Protein AF-A0A3B9KQ28-F1 (afdb_monomer)

Radius of gyration: 31.83 Å; Cα contacts (8 Å, |Δi|>4): 128; chains: 1; bounding box: 102×54×68 Å

Foldseek 3Di:
DLVVVCVVVVQPLVSLCVQLVVCLVVVNLVSNVVSLVSNCVNDPQLQSVLVSLQSQLVSCVVVVVLVSSLVSLVSSCVSPVPPLSSVLSNVVSVVVVVVVVVVVVVVVVVVVVVVVVVVVVVVVVVVVVVVVVVCVVDDDDDDDDDDDDDDDDDDDDDDDDPPVVVVVVVVVVVVVVVVVVSVVVSVVVVVVVVVVVVVVVVVVVVVVVVVVVVPD

Mean predicted aligned error: 17.3 Å

Solvent-accessible surface area (backbone atoms only — not comparable to full-atom values): 12102 Å² total; per-residue (Å²): 114,56,67,68,49,38,71,80,44,76,67,46,29,69,54,25,40,52,46,10,54,52,25,44,77,67,70,38,48,72,60,13,52,56,21,38,52,48,18,54,73,55,46,86,51,48,67,62,43,16,57,44,26,35,52,48,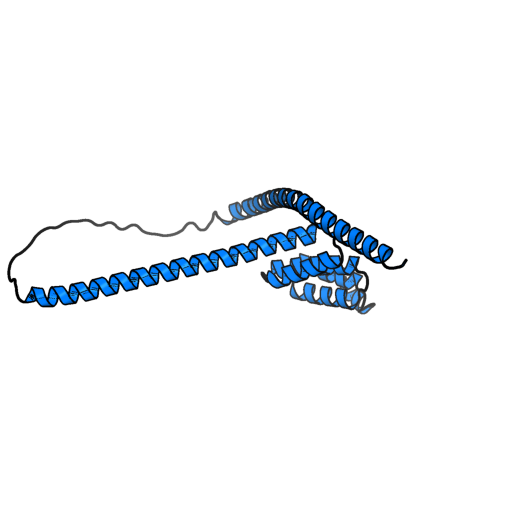13,54,47,27,45,74,72,68,38,48,69,61,11,37,54,24,13,49,53,12,30,73,53,31,76,82,44,61,67,32,50,51,52,31,51,53,47,53,51,51,54,53,48,54,52,50,53,53,50,51,53,52,52,53,52,55,50,53,54,50,54,52,50,53,50,53,51,52,52,53,52,51,56,56,50,51,64,64,45,71,81,70,78,91,85,82,91,81,87,82,88,80,88,83,90,88,86,86,88,87,87,86,86,90,81,68,63,76,72,52,50,65,58,46,53,56,50,48,55,54,52,50,50,54,52,48,50,54,51,50,54,56,44,52,55,53,49,53,52,52,52,52,50,53,50,50,52,54,49,55,51,56,51,56,60,64,69,69,77,117

Secondary structure (DSSP, 8-state):
-HHHHHHH-TT-HHHHHHHHHHHHHTT-HHHHHHHHHHHHHH---HHHHHHHHHHHHHHHHHTT-HHHHHHHHHHHHHH-TT-HHHHHHHHHHHHHHHHHHHHHHHHHHHHHHHHHHHHHHHHHHHHHHHHHHHHTTS----------------------SSHHHHHHHHHHHHHHHHHHHHHHHHHHHHHHHHHHHHHHHHHHHHHHHHHHTS--

pLDDT: mean 70.33, std 23.24, range [26.25, 96.75]

Sequence (216 aa):
YYLKRLEDDPDDKILHYNAGTSALKGGRTDLAATHFDRTIRYSEDPEFLAKTWYNLGHLYTREGKLEDGLKAFEQAILLNPGDINSKVMYELISAQLQQQQQEQNQQSDSRNQEEKEKREQQQKQKSSDEENQQESQHDQEKEDQSRQDESSESQSKPEESQTRQQEARAEQKEEELTRQQMVNLLDAMREKEKEAMKEILRYRYRKSTIEREKDW

Structure (mmCIF, N/CA/C/O backbone):
data_AF-A0A3B9KQ28-F1
#
_entry.id   AF-A0A3B9KQ28-F1
#
loop_
_atom_site.group_PDB
_atom_site.id
_atom_site.type_symbol
_atom_site.label_atom_id
_atom_site.label_alt_id
_atom_site.label_comp_id
_atom_site.label_asym_id
_atom_site.label_entity_id
_atom_site.label_seq_id
_atom_site.pdbx_PDB_ins_code
_atom_site.Cartn_x
_atom_site.Cartn_y
_atom_site.Cartn_z
_atom_site.occupancy
_atom_site.B_iso_or_equiv
_atom_site.auth_seq_id
_atom_site.auth_comp_id
_atom_site.auth_asym_id
_atom_site.auth_atom_id
_atom_site.pdbx_PDB_model_num
ATOM 1 N N . TYR A 1 1 ? 4.088 8.505 -24.662 1.00 78.38 1 TYR A N 1
ATOM 2 C CA . TYR A 1 1 ? 5.545 8.414 -24.436 1.00 78.38 1 TYR A CA 1
ATOM 3 C C . TYR A 1 1 ? 5.942 7.029 -23.945 1.00 78.38 1 TYR A C 1
ATOM 5 O O . TYR A 1 1 ? 6.577 6.328 -24.712 1.00 78.38 1 TYR A O 1
ATOM 13 N N . TYR A 1 2 ? 5.514 6.594 -22.751 1.00 81.94 2 TYR A N 1
ATOM 14 C CA . TYR A 1 2 ? 5.865 5.263 -22.224 1.00 81.94 2 TYR A CA 1
ATOM 15 C C . TYR A 1 2 ? 5.371 4.095 -23.092 1.00 81.94 2 TYR A C 1
ATOM 17 O O . TYR A 1 2 ? 6.156 3.205 -23.374 1.00 81.94 2 TYR A O 1
ATOM 25 N N . LEU A 1 3 ? 4.128 4.139 -23.593 1.00 79.31 3 LEU A N 1
ATOM 26 C CA . LEU A 1 3 ? 3.562 3.063 -24.426 1.00 79.31 3 LEU A CA 1
ATOM 27 C C . LEU A 1 3 ? 4.403 2.758 -25.674 1.00 79.31 3 LEU A C 1
ATOM 29 O O . LEU A 1 3 ? 4.752 1.612 -25.891 1.00 79.31 3 LEU A O 1
ATOM 33 N N . LYS A 1 4 ? 4.816 3.793 -26.418 1.00 83.75 4 LYS A N 1
ATOM 34 C CA . LYS A 1 4 ? 5.675 3.635 -27.600 1.00 83.75 4 LYS A CA 1
ATOM 35 C C . LYS A 1 4 ? 7.026 2.991 -27.267 1.00 83.75 4 LYS A C 1
ATOM 37 O O . LYS A 1 4 ? 7.566 2.266 -28.076 1.00 83.75 4 LYS A O 1
ATOM 42 N N . ARG A 1 5 ? 7.588 3.254 -26.084 1.00 83.25 5 ARG A N 1
ATOM 43 C CA . ARG A 1 5 ? 8.856 2.623 -25.685 1.00 83.25 5 ARG A CA 1
ATOM 44 C C . ARG A 1 5 ? 8.693 1.196 -25.195 1.00 83.25 5 ARG A C 1
ATOM 46 O O . ARG A 1 5 ? 9.598 0.401 -25.375 1.00 83.25 5 ARG A O 1
ATOM 53 N N . LEU A 1 6 ? 7.541 0.882 -24.614 1.00 87.19 6 LEU A N 1
ATOM 54 C CA . LEU A 1 6 ? 7.183 -0.488 -24.262 1.00 87.19 6 LEU A CA 1
ATOM 55 C C . LEU A 1 6 ? 6.891 -1.352 -25.501 1.00 87.19 6 LEU A C 1
ATOM 57 O O . LEU A 1 6 ? 6.817 -2.565 -25.374 1.00 87.19 6 LEU A O 1
ATOM 61 N N . GLU A 1 7 ? 6.713 -0.760 -26.687 1.00 86.62 7 GLU A N 1
ATOM 62 C CA . GLU A 1 7 ? 6.704 -1.513 -27.952 1.00 86.62 7 GLU A CA 1
ATOM 63 C C . GLU A 1 7 ? 8.116 -1.991 -28.325 1.00 86.62 7 GLU A C 1
ATOM 65 O O . GLU A 1 7 ? 8.259 -3.091 -28.852 1.00 86.62 7 GLU A O 1
ATOM 70 N N . ASP A 1 8 ? 9.142 -1.188 -28.019 1.00 88.44 8 ASP A N 1
ATOM 71 C CA . ASP A 1 8 ? 10.547 -1.500 -28.306 1.00 88.44 8 ASP A CA 1
ATOM 72 C C . ASP A 1 8 ? 11.169 -2.418 -27.232 1.00 88.44 8 ASP A C 1
ATOM 74 O O . ASP A 1 8 ? 11.955 -3.304 -27.563 1.00 88.44 8 ASP A O 1
ATOM 78 N N . ASP A 1 9 ? 10.807 -2.223 -25.957 1.00 88.75 9 ASP A N 1
ATOM 79 C CA . ASP A 1 9 ? 11.225 -3.054 -24.817 1.00 88.75 9 ASP A CA 1
ATOM 80 C C . ASP A 1 9 ? 10.036 -3.324 -23.867 1.00 88.75 9 ASP A C 1
ATOM 82 O O . ASP A 1 9 ? 9.772 -2.541 -22.944 1.00 88.75 9 ASP A O 1
ATOM 86 N N . PRO A 1 10 ? 9.270 -4.408 -24.104 1.00 89.44 10 PRO A N 1
ATOM 87 C CA . PRO A 1 10 ? 8.055 -4.716 -23.348 1.00 89.44 10 PRO A CA 1
ATOM 88 C C . PRO A 1 10 ? 8.270 -5.075 -21.879 1.00 89.44 10 PRO A C 1
ATOM 90 O O . PRO A 1 10 ? 7.300 -5.043 -21.121 1.00 89.44 10 PRO A O 1
ATOM 93 N N . ASP A 1 11 ? 9.500 -5.410 -21.489 1.00 91.56 11 ASP A N 1
ATOM 94 C CA . ASP A 1 11 ? 9.826 -5.941 -20.165 1.00 91.56 11 ASP A CA 1
ATOM 95 C C . ASP A 1 11 ? 10.613 -4.919 -19.314 1.00 91.56 11 ASP A C 1
ATOM 97 O O . ASP A 1 11 ? 11.037 -5.211 -18.191 1.00 91.56 11 ASP A O 1
ATOM 101 N N . ASP A 1 12 ? 10.779 -3.681 -19.802 1.00 93.06 12 ASP A N 1
ATOM 102 C CA . ASP A 1 12 ? 11.472 -2.617 -19.076 1.00 93.06 12 ASP A CA 1
ATOM 103 C C . ASP A 1 12 ? 10.695 -2.201 -17.811 1.00 93.06 12 ASP A C 1
ATOM 105 O O . ASP A 1 12 ? 9.746 -1.400 -17.819 1.00 93.06 12 ASP A O 1
ATOM 109 N N . LYS A 1 13 ? 11.169 -2.714 -16.672 1.00 91.69 13 LYS A N 1
ATOM 110 C CA . LYS A 1 13 ? 10.677 -2.388 -15.328 1.00 91.69 13 LYS A CA 1
ATOM 111 C C . LYS A 1 13 ? 10.652 -0.886 -15.026 1.00 91.69 13 LYS A C 1
ATOM 113 O O . LYS A 1 13 ? 9.745 -0.427 -14.336 1.00 91.69 13 LYS A O 1
ATOM 118 N N . ILE A 1 14 ? 11.606 -0.099 -15.528 1.00 92.94 14 ILE A N 1
ATOM 119 C CA . ILE A 1 14 ? 11.687 1.345 -15.273 1.00 92.94 14 ILE A CA 1
ATOM 120 C C . ILE A 1 14 ? 10.580 2.065 -16.037 1.00 92.94 14 ILE A C 1
ATOM 122 O O . ILE A 1 14 ? 9.922 2.962 -15.495 1.00 92.94 14 ILE A O 1
ATOM 126 N N . LEU A 1 15 ? 10.339 1.674 -17.289 1.00 94.38 15 LEU A N 1
ATOM 127 C CA . LEU A 1 15 ? 9.230 2.217 -18.071 1.00 94.38 15 LEU A CA 1
ATOM 128 C C . LEU A 1 15 ? 7.883 1.838 -17.463 1.00 94.38 15 LEU A C 1
ATOM 130 O O . LEU A 1 15 ? 7.012 2.705 -17.359 1.00 94.38 15 LEU A O 1
ATOM 134 N N . HIS A 1 16 ? 7.724 0.597 -17.004 1.00 94.69 16 HIS A N 1
ATOM 135 C CA . HIS A 1 16 ? 6.527 0.170 -16.290 1.00 94.69 16 HIS A CA 1
ATOM 136 C C . HIS A 1 16 ? 6.311 0.935 -14.982 1.00 94.69 16 HIS A C 1
ATOM 138 O O . HIS A 1 16 ? 5.233 1.497 -14.795 1.00 94.69 16 HIS A O 1
ATOM 144 N N . TYR A 1 17 ? 7.331 1.094 -14.141 1.00 95.31 17 TYR A N 1
ATOM 145 C CA . TYR A 1 17 ? 7.229 1.868 -12.902 1.00 95.31 17 TYR A CA 1
ATOM 146 C C . TYR A 1 17 ? 6.791 3.314 -13.159 1.00 95.31 17 TYR A C 1
ATOM 148 O O . TYR A 1 17 ? 5.885 3.846 -12.508 1.00 95.31 17 TYR A O 1
ATOM 156 N N . ASN A 1 18 ? 7.410 3.963 -14.148 1.00 95.44 18 ASN A N 1
ATOM 157 C CA . ASN A 1 18 ? 7.108 5.347 -14.494 1.00 95.44 18 ASN A CA 1
ATOM 158 C C . ASN A 1 18 ? 5.714 5.498 -15.119 1.00 95.44 18 ASN A C 1
ATOM 160 O O . ASN A 1 18 ? 5.006 6.468 -14.822 1.00 95.44 18 ASN A O 1
ATOM 164 N N . ALA A 1 19 ? 5.298 4.543 -15.957 1.00 95.12 19 ALA A N 1
ATOM 165 C CA . ALA A 1 19 ? 3.951 4.494 -16.515 1.00 95.12 19 ALA A CA 1
ATOM 166 C C . ALA A 1 19 ? 2.904 4.301 -15.412 1.00 95.12 19 ALA A C 1
ATOM 168 O O . ALA A 1 19 ? 1.925 5.048 -15.377 1.00 95.12 19 ALA A O 1
ATOM 169 N N . GLY A 1 20 ? 3.148 3.380 -14.475 1.00 96.31 20 GLY A N 1
ATOM 170 C CA . GLY A 1 20 ? 2.290 3.132 -13.319 1.00 96.31 20 GLY A CA 1
ATOM 171 C C . GLY A 1 20 ? 2.166 4.359 -12.422 1.00 96.31 20 GLY A C 1
ATOM 172 O O . GLY A 1 20 ? 1.062 4.810 -12.137 1.00 96.31 20 GLY A O 1
ATOM 1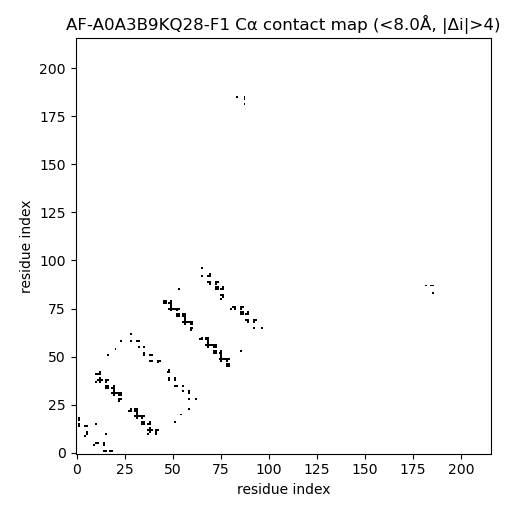73 N N . THR A 1 21 ? 3.289 4.997 -12.088 1.00 95.38 21 THR A N 1
ATOM 174 C CA . THR A 1 21 ? 3.316 6.236 -11.292 1.00 95.38 21 THR A CA 1
ATOM 175 C C . THR A 1 21 ? 2.557 7.373 -11.983 1.00 95.38 21 THR A C 1
ATOM 177 O O . THR A 1 21 ? 1.808 8.115 -11.347 1.00 95.38 21 THR A O 1
ATOM 180 N N . SER A 1 22 ? 2.714 7.512 -13.301 1.00 95.44 22 SER A N 1
ATOM 181 C CA . SER A 1 22 ? 2.002 8.527 -14.087 1.00 95.44 22 SER A CA 1
ATOM 182 C C . SER A 1 22 ? 0.501 8.238 -14.176 1.00 95.44 22 SER A C 1
ATOM 184 O O . SER A 1 22 ? -0.314 9.156 -14.100 1.00 95.44 22 SER A O 1
ATOM 186 N N . ALA A 1 23 ? 0.119 6.967 -14.328 1.00 94.75 23 ALA A N 1
ATOM 187 C CA . ALA A 1 23 ? -1.273 6.533 -14.317 1.00 94.75 23 ALA A CA 1
ATOM 188 C C . ALA A 1 23 ? -1.919 6.775 -12.947 1.00 94.75 23 ALA A C 1
ATOM 190 O O . ALA A 1 23 ? -3.014 7.337 -12.893 1.00 94.75 23 ALA A O 1
ATOM 191 N N . LEU A 1 24 ? -1.197 6.464 -11.864 1.00 94.44 24 LEU A N 1
ATOM 192 C CA . LEU A 1 24 ? -1.618 6.716 -10.493 1.00 94.44 24 LEU A CA 1
ATOM 193 C C . LEU A 1 24 ? -1.879 8.209 -10.298 1.00 94.44 24 LEU A C 1
ATOM 195 O O . LEU A 1 24 ? -3.000 8.576 -9.968 1.00 94.44 24 LEU A O 1
ATOM 199 N N . LYS A 1 25 ? -0.919 9.087 -10.606 1.00 93.62 25 LYS A N 1
ATOM 200 C CA . LYS A 1 25 ? -1.111 10.549 -10.518 1.00 93.62 25 LYS A CA 1
ATOM 201 C C . LYS A 1 25 ? -2.300 11.054 -11.340 1.00 93.62 25 LYS A C 1
ATOM 203 O O . LYS A 1 25 ? -2.985 11.972 -10.916 1.00 93.62 25 LYS A O 1
ATOM 208 N N . GLY A 1 26 ? -2.568 10.431 -12.486 1.00 92.81 26 GLY A N 1
ATOM 209 C CA . GLY A 1 26 ? -3.709 10.754 -13.343 1.00 92.81 26 GLY A CA 1
ATOM 210 C C . GLY A 1 26 ? -5.043 10.126 -12.929 1.00 92.81 26 GLY A C 1
ATOM 211 O O . GLY A 1 26 ? -5.959 10.123 -13.742 1.00 92.81 26 GLY A O 1
ATOM 212 N N . GLY A 1 27 ? -5.154 9.527 -11.739 1.00 91.94 27 GLY A N 1
ATOM 213 C CA . GLY A 1 27 ? -6.403 8.920 -11.255 1.00 91.94 27 GLY A CA 1
ATOM 214 C C . GLY A 1 27 ? -6.731 7.542 -11.844 1.00 91.94 27 GLY A C 1
ATOM 215 O O . GLY A 1 27 ? -7.673 6.901 -11.400 1.00 91.94 27 GLY A O 1
ATOM 216 N N . ARG A 1 28 ? -5.947 7.043 -12.806 1.00 95.00 28 ARG A N 1
ATOM 217 C CA . ARG A 1 28 ? -6.209 5.781 -13.521 1.00 95.00 28 ARG A CA 1
ATOM 218 C C . ARG A 1 28 ? -5.611 4.606 -12.754 1.00 95.00 28 ARG A C 1
ATOM 220 O O . ARG A 1 28 ? -4.518 4.144 -13.086 1.00 95.00 28 ARG A O 1
ATOM 227 N N . THR A 1 29 ? -6.299 4.175 -11.702 1.00 90.81 29 THR A N 1
ATOM 228 C CA . THR A 1 29 ? -5.828 3.126 -10.787 1.00 90.81 29 THR A CA 1
ATOM 229 C C . THR A 1 29 ? -5.674 1.769 -11.475 1.00 90.81 29 THR A C 1
ATOM 231 O O . THR A 1 29 ? -4.616 1.167 -11.338 1.00 90.81 29 THR A O 1
ATOM 234 N N . ASP A 1 30 ? -6.607 1.344 -12.330 1.00 93.00 30 ASP A N 1
ATOM 235 C CA . ASP A 1 30 ? -6.508 0.056 -13.048 1.00 93.00 30 ASP A CA 1
ATOM 236 C C . ASP A 1 30 ? -5.224 -0.069 -13.893 1.00 93.00 30 ASP A C 1
ATOM 238 O O . ASP A 1 30 ? -4.500 -1.073 -13.863 1.00 93.00 30 ASP A O 1
ATOM 242 N N . LEU A 1 31 ? -4.901 0.995 -14.637 1.00 94.25 31 LEU A N 1
ATOM 243 C CA . LEU A 1 31 ? -3.680 1.060 -15.444 1.00 94.25 31 LEU A CA 1
ATOM 244 C C . LEU A 1 31 ? -2.430 1.119 -14.568 1.00 94.25 31 LEU A C 1
ATOM 246 O O . LEU A 1 31 ? -1.404 0.533 -14.916 1.00 94.25 31 LEU A O 1
ATOM 250 N N . ALA A 1 32 ? -2.505 1.826 -13.440 1.00 95.88 32 ALA A N 1
ATOM 251 C CA . ALA A 1 32 ? -1.404 1.898 -12.495 1.00 95.88 32 ALA A CA 1
ATOM 252 C C . ALA A 1 32 ? -1.091 0.518 -11.906 1.00 95.88 32 ALA A C 1
ATOM 254 O O . ALA A 1 32 ? 0.063 0.099 -11.954 1.00 95.88 32 ALA A O 1
ATOM 255 N N . ALA A 1 33 ? -2.113 -0.220 -11.463 1.00 95.31 33 ALA A N 1
ATOM 256 C CA . ALA A 1 33 ? -1.970 -1.571 -10.931 1.00 95.31 33 ALA A CA 1
ATOM 257 C C . ALA A 1 33 ? -1.341 -2.514 -11.965 1.00 95.31 33 ALA A C 1
ATOM 259 O O . ALA A 1 33 ? -0.366 -3.197 -11.662 1.00 95.31 33 ALA A O 1
ATOM 260 N N . THR A 1 34 ? -1.818 -2.472 -13.214 1.00 95.69 34 THR A N 1
ATOM 261 C CA . THR A 1 34 ? -1.269 -3.288 -14.313 1.00 95.69 34 THR A CA 1
ATOM 262 C C . THR A 1 34 ? 0.224 -3.027 -14.532 1.00 95.69 34 THR A C 1
ATOM 264 O O . THR A 1 34 ? 1.013 -3.953 -14.710 1.00 95.69 34 THR A O 1
ATOM 267 N N . HIS A 1 35 ? 0.637 -1.760 -14.533 1.00 95.75 35 HIS A N 1
ATOM 268 C CA . HIS A 1 35 ? 2.038 -1.405 -14.738 1.00 95.75 35 HIS A CA 1
ATOM 269 C C . HIS A 1 35 ? 2.915 -1.691 -13.513 1.00 95.75 35 HIS A C 1
ATOM 271 O O . HIS A 1 35 ? 4.072 -2.081 -13.674 1.00 95.75 35 HIS A O 1
ATOM 277 N N . PHE A 1 36 ? 2.385 -1.558 -12.298 1.00 96.06 36 PHE A N 1
ATOM 278 C CA . PHE A 1 36 ? 3.104 -1.958 -11.092 1.00 96.06 36 PHE A CA 1
ATOM 279 C C . PHE A 1 36 ? 3.274 -3.481 -10.992 1.00 96.06 36 PHE A C 1
ATOM 281 O O . PHE A 1 36 ? 4.374 -3.914 -10.661 1.00 96.06 36 PHE A O 1
ATOM 288 N N . ASP A 1 37 ? 2.284 -4.294 -11.386 1.00 95.12 37 ASP A N 1
ATOM 289 C CA . ASP A 1 37 ? 2.433 -5.762 -11.465 1.00 95.12 37 ASP A CA 1
ATOM 290 C C . ASP A 1 37 ? 3.577 -6.160 -12.403 1.00 95.12 37 ASP A C 1
ATOM 292 O O . ASP A 1 37 ? 4.455 -6.943 -12.044 1.00 95.12 37 ASP A O 1
ATOM 296 N N . ARG A 1 38 ? 3.637 -5.549 -13.592 1.00 93.88 38 ARG A N 1
ATOM 297 C CA . ARG A 1 38 ? 4.748 -5.786 -14.525 1.00 93.88 38 ARG A CA 1
ATOM 298 C C . ARG A 1 38 ? 6.087 -5.331 -13.955 1.00 93.88 38 ARG A C 1
ATOM 300 O O . ARG A 1 38 ? 7.087 -6.016 -14.124 1.00 93.88 38 ARG A O 1
ATOM 307 N N . THR A 1 39 ? 6.111 -4.207 -13.244 1.00 93.31 39 THR A N 1
ATOM 308 C CA . THR A 1 39 ? 7.327 -3.743 -12.564 1.00 93.31 39 THR A CA 1
ATOM 309 C C . THR A 1 39 ? 7.823 -4.780 -11.557 1.00 93.31 39 THR A C 1
ATOM 311 O O . THR A 1 39 ? 9.008 -5.096 -11.554 1.00 93.31 39 THR A O 1
ATOM 314 N N . ILE A 1 40 ? 6.919 -5.337 -10.746 1.00 93.94 40 ILE A N 1
ATOM 315 C CA . ILE A 1 40 ? 7.234 -6.390 -9.774 1.00 93.94 40 ILE A CA 1
ATOM 316 C C . ILE A 1 40 ? 7.714 -7.658 -10.480 1.00 93.94 40 ILE A C 1
ATOM 318 O O . ILE A 1 40 ? 8.684 -8.269 -10.047 1.00 93.94 40 ILE A O 1
ATOM 322 N N . ARG A 1 41 ? 7.078 -8.028 -11.595 1.00 93.00 41 ARG A N 1
ATOM 323 C CA . ARG A 1 41 ? 7.430 -9.216 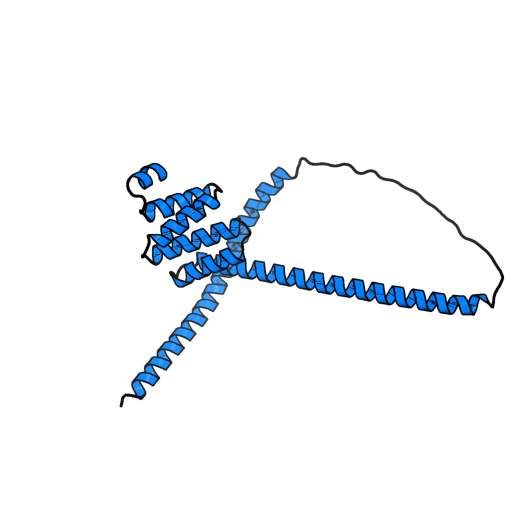-12.380 1.00 93.00 41 ARG A CA 1
ATOM 324 C C . ARG A 1 41 ? 8.838 -9.162 -12.970 1.00 93.00 41 ARG A C 1
ATOM 326 O O . ARG A 1 41 ? 9.504 -10.189 -13.016 1.00 93.00 41 ARG A O 1
ATOM 333 N N . TYR A 1 42 ? 9.264 -7.995 -13.449 1.00 90.88 42 TYR A N 1
ATOM 334 C CA . TYR A 1 42 ? 10.527 -7.835 -14.181 1.00 90.88 42 TYR A CA 1
ATOM 335 C C . TYR A 1 42 ? 11.660 -7.222 -13.343 1.00 90.88 42 TYR A C 1
ATOM 337 O O . TYR A 1 42 ? 12.771 -7.026 -13.844 1.00 90.88 42 TYR A O 1
ATOM 345 N N . SER A 1 43 ? 11.403 -6.878 -12.079 1.00 90.62 43 SER A N 1
ATOM 346 C CA . SER A 1 43 ? 12.404 -6.310 -11.178 1.00 90.62 43 SER A CA 1
ATOM 347 C C . SER A 1 43 ? 12.872 -7.315 -10.140 1.00 90.62 43 SER A C 1
ATOM 349 O O . SER A 1 43 ? 12.076 -7.852 -9.384 1.00 90.62 43 SER A O 1
ATOM 351 N N . GLU A 1 44 ? 14.189 -7.466 -10.033 1.00 90.50 44 GLU A N 1
ATOM 352 C CA . GLU A 1 44 ? 14.850 -8.173 -8.929 1.00 90.50 44 GLU A CA 1
ATOM 353 C C . GLU A 1 44 ? 15.479 -7.205 -7.913 1.00 90.50 44 GLU A C 1
ATOM 355 O O . GLU A 1 44 ? 15.961 -7.632 -6.869 1.00 90.50 44 GLU A O 1
ATOM 360 N N . ASP A 1 45 ? 15.480 -5.897 -8.203 1.00 90.12 45 ASP A N 1
ATOM 361 C CA . ASP A 1 45 ? 16.049 -4.866 -7.331 1.00 90.12 45 ASP A CA 1
ATOM 362 C C . ASP A 1 45 ? 15.118 -4.601 -6.130 1.00 90.12 45 ASP A C 1
ATOM 364 O O . ASP A 1 45 ? 14.015 -4.073 -6.330 1.00 90.12 45 ASP A O 1
ATOM 368 N N . PRO A 1 46 ? 15.539 -4.914 -4.886 1.00 87.06 46 PRO A N 1
ATOM 369 C CA . PRO A 1 46 ? 14.714 -4.723 -3.696 1.00 87.06 46 PRO A CA 1
ATOM 370 C C . PRO A 1 46 ? 14.334 -3.263 -3.440 1.00 87.06 46 PRO A C 1
ATOM 372 O O . PRO A 1 46 ? 13.223 -2.997 -2.987 1.00 87.06 46 PRO A O 1
ATOM 375 N N . GLU A 1 47 ? 15.211 -2.305 -3.750 1.00 87.88 47 GLU A N 1
ATOM 376 C CA . GLU A 1 47 ? 14.915 -0.883 -3.549 1.00 87.88 47 GLU A CA 1
ATOM 377 C C . GLU A 1 47 ? 13.829 -0.421 -4.528 1.00 87.88 47 GLU A C 1
ATOM 379 O O . GLU A 1 47 ? 12.916 0.339 -4.184 1.00 87.88 47 GLU A O 1
ATOM 384 N N . PHE A 1 48 ? 13.908 -0.918 -5.760 1.00 86.75 48 PHE A N 1
ATOM 385 C CA . PHE A 1 48 ? 12.935 -0.625 -6.800 1.00 86.75 48 PHE A CA 1
ATOM 386 C C . PHE A 1 48 ? 11.580 -1.292 -6.533 1.00 86.75 48 PHE A C 1
ATOM 388 O O . PHE A 1 48 ? 10.526 -0.668 -6.701 1.00 86.75 48 PHE A O 1
ATOM 395 N N . LEU A 1 49 ? 11.598 -2.534 -6.044 1.00 90.62 49 LEU A N 1
ATOM 396 C CA . LEU A 1 49 ? 10.405 -3.243 -5.591 1.00 90.62 49 LEU A CA 1
ATOM 397 C C . LEU A 1 49 ? 9.757 -2.527 -4.402 1.00 90.62 49 LEU A C 1
ATOM 399 O O . LEU A 1 49 ? 8.548 -2.313 -4.430 1.00 90.62 49 LEU A O 1
ATOM 403 N N . ALA A 1 50 ? 10.535 -2.069 -3.414 1.00 92.50 50 ALA A N 1
ATOM 404 C CA . ALA A 1 50 ? 10.012 -1.327 -2.265 1.00 92.50 50 ALA A CA 1
ATOM 405 C C . ALA A 1 50 ? 9.236 -0.072 -2.698 1.00 92.50 50 ALA A C 1
ATOM 407 O O . ALA A 1 50 ? 8.095 0.133 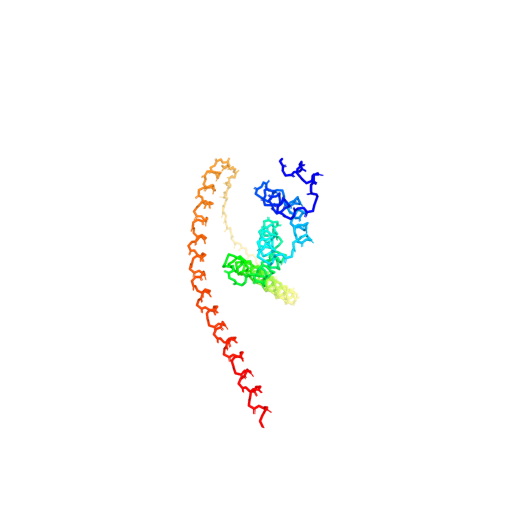-2.287 1.00 92.50 50 ALA A O 1
ATOM 408 N N . LYS A 1 51 ? 9.808 0.730 -3.608 1.00 94.94 51 LYS A N 1
ATOM 409 C CA . LYS A 1 51 ? 9.146 1.916 -4.189 1.00 94.94 51 LYS A CA 1
ATOM 410 C C . LYS A 1 51 ? 7.856 1.561 -4.934 1.00 94.94 51 LYS A C 1
ATOM 412 O O . LYS A 1 51 ? 6.884 2.314 -4.900 1.00 94.94 51 LYS A O 1
ATOM 417 N N . THR A 1 52 ? 7.845 0.421 -5.620 1.00 95.38 52 THR A N 1
ATOM 418 C CA . THR A 1 52 ? 6.673 -0.057 -6.364 1.00 95.38 52 THR A CA 1
ATOM 419 C C . THR A 1 52 ? 5.550 -0.480 -5.418 1.00 95.38 52 THR A C 1
ATOM 421 O O . THR A 1 52 ? 4.409 -0.059 -5.604 1.00 95.38 52 THR A O 1
ATOM 424 N N . TRP A 1 53 ? 5.875 -1.236 -4.368 1.00 96.75 53 TRP A N 1
ATOM 425 C CA . TRP A 1 53 ? 4.931 -1.635 -3.324 1.00 96.75 53 TRP A CA 1
ATOM 426 C C . TRP A 1 53 ? 4.374 -0.439 -2.548 1.00 96.75 53 TRP A C 1
ATOM 428 O O . TRP A 1 53 ? 3.169 -0.378 -2.316 1.00 96.75 53 TRP A O 1
ATOM 438 N N . TYR A 1 54 ? 5.201 0.568 -2.258 1.00 96.12 54 TYR A N 1
ATOM 439 C CA . TYR A 1 54 ? 4.742 1.833 -1.681 1.00 96.12 54 TYR A CA 1
ATOM 440 C C . TYR A 1 54 ? 3.684 2.513 -2.567 1.00 96.12 54 TYR A C 1
ATOM 442 O O . TYR A 1 54 ? 2.619 2.903 -2.089 1.00 96.12 54 TYR A O 1
ATOM 450 N N . ASN A 1 55 ? 3.926 2.608 -3.879 1.00 96.50 55 ASN A N 1
ATOM 451 C CA . ASN A 1 55 ? 2.958 3.202 -4.804 1.00 96.50 55 ASN A CA 1
ATOM 452 C C . ASN A 1 55 ? 1.679 2.358 -4.963 1.00 96.50 55 ASN A C 1
ATOM 454 O O . ASN A 1 55 ? 0.605 2.929 -5.154 1.00 96.50 55 ASN A O 1
ATOM 458 N N . LEU A 1 56 ? 1.767 1.026 -4.869 1.00 96.75 56 LEU A N 1
ATOM 459 C CA . LEU A 1 56 ? 0.592 0.148 -4.796 1.00 96.75 56 LEU A CA 1
ATOM 460 C C . LEU A 1 56 ? -0.210 0.378 -3.510 1.00 96.75 56 LEU A C 1
ATOM 462 O O . LEU A 1 56 ? -1.434 0.421 -3.568 1.00 96.75 56 LEU A O 1
ATOM 466 N N . GLY A 1 57 ? 0.458 0.604 -2.377 1.00 96.00 57 GLY A N 1
ATOM 467 C CA . GLY A 1 57 ? -0.203 0.986 -1.129 1.00 96.00 57 GLY A CA 1
ATOM 468 C C . GLY A 1 57 ? -1.022 2.266 -1.289 1.00 96.00 57 GLY A C 1
ATOM 469 O O . GLY A 1 57 ? -2.207 2.298 -0.954 1.00 96.00 57 GLY A O 1
ATOM 470 N N . HIS A 1 58 ? -0.434 3.296 -1.907 1.00 94.19 58 HIS A N 1
ATOM 471 C CA . HIS A 1 58 ? -1.140 4.539 -2.251 1.00 94.19 58 HIS A CA 1
ATOM 472 C C . HIS A 1 58 ? -2.319 4.313 -3.198 1.00 94.19 58 HIS A C 1
ATOM 474 O O . HIS A 1 58 ? -3.384 4.902 -3.017 1.00 94.19 58 HIS A O 1
ATOM 480 N N . LEU A 1 59 ? -2.143 3.451 -4.200 1.00 96.44 59 LEU A N 1
ATOM 481 C CA . LEU A 1 59 ? -3.202 3.076 -5.132 1.00 96.44 59 LEU A CA 1
ATOM 482 C C . LEU A 1 59 ? -4.401 2.480 -4.396 1.00 96.44 59 LEU A C 1
ATOM 484 O O . LEU A 1 59 ? -5.505 3.001 -4.538 1.00 96.44 59 LEU A O 1
ATOM 488 N N . TYR A 1 60 ? -4.184 1.437 -3.595 1.00 95.69 60 TYR A N 1
ATOM 489 C CA . TYR A 1 60 ? -5.257 0.748 -2.879 1.00 95.69 60 TYR A CA 1
ATOM 490 C C . TYR A 1 60 ? -5.931 1.640 -1.840 1.00 95.69 60 TYR A C 1
ATOM 492 O O . TYR A 1 60 ? -7.157 1.644 -1.742 1.00 95.69 60 TYR A O 1
ATOM 500 N N . THR A 1 61 ? -5.154 2.470 -1.143 1.00 90.81 61 THR A N 1
ATOM 501 C CA . THR A 1 61 ? -5.693 3.453 -0.192 1.00 90.81 61 THR A CA 1
ATOM 502 C C . THR A 1 61 ? -6.643 4.426 -0.887 1.00 90.81 61 THR A C 1
ATOM 504 O O . THR A 1 61 ? -7.731 4.693 -0.384 1.00 90.81 61 THR A O 1
ATOM 507 N N . ARG A 1 62 ? -6.294 4.899 -2.092 1.00 89.56 62 ARG A N 1
ATOM 508 C CA . ARG A 1 62 ? -7.169 5.781 -2.877 1.00 89.56 62 ARG A CA 1
ATOM 509 C C . ARG A 1 62 ? -8.439 5.090 -3.375 1.00 89.56 62 ARG A C 1
ATOM 511 O O . ARG A 1 62 ? -9.455 5.751 -3.555 1.00 89.56 62 ARG A O 1
ATOM 518 N N . GLU A 1 63 ? -8.393 3.783 -3.604 1.00 91.31 63 GLU A N 1
ATOM 519 C CA . GLU A 1 63 ? -9.577 2.983 -3.942 1.00 91.31 63 GLU A CA 1
ATOM 520 C C . GLU A 1 63 ? -10.429 2.615 -2.716 1.00 91.31 63 GLU A C 1
ATOM 522 O O . GLU A 1 63 ? -11.438 1.929 -2.866 1.00 91.31 63 GLU A O 1
ATOM 527 N N . GLY A 1 64 ? -10.032 3.032 -1.508 1.00 89.81 64 GLY A N 1
ATOM 528 C CA . GLY A 1 64 ? -10.692 2.650 -0.258 1.00 89.81 64 GLY A CA 1
ATOM 529 C C . GLY A 1 64 ? -10.431 1.201 0.165 1.00 89.81 64 GLY A C 1
ATOM 530 O O . GLY A 1 64 ? -11.029 0.730 1.127 1.00 89.81 64 GLY A O 1
ATOM 531 N N . LYS A 1 65 ? -9.530 0.488 -0.521 1.00 94.31 65 LYS A N 1
ATOM 532 C CA . LYS A 1 65 ? -9.118 -0.888 -0.205 1.00 94.31 65 LYS A CA 1
ATOM 533 C C . LYS A 1 65 ? -8.010 -0.858 0.846 1.00 94.31 65 LYS A C 1
ATOM 535 O O . LYS A 1 65 ? -6.843 -1.127 0.556 1.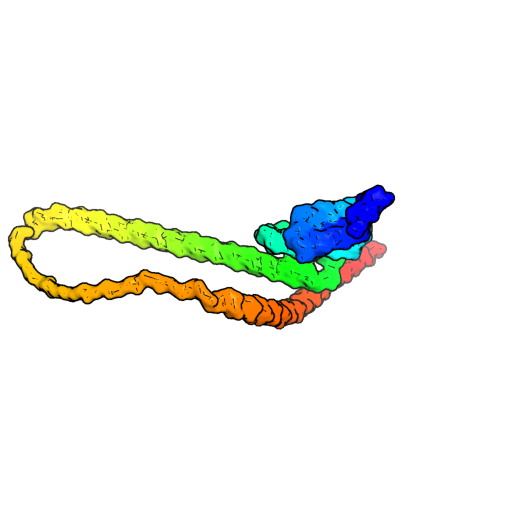00 94.31 65 LYS A O 1
ATOM 540 N N . LEU A 1 66 ? -8.368 -0.444 2.057 1.00 90.25 66 LEU A N 1
ATOM 541 C CA . LEU A 1 66 ? -7.421 -0.160 3.136 1.00 90.25 66 LEU A CA 1
ATOM 542 C C . LEU A 1 66 ? -6.586 -1.389 3.527 1.00 90.25 66 LEU A C 1
ATOM 544 O O . LEU A 1 66 ? -5.376 -1.274 3.707 1.00 90.25 66 LEU A O 1
ATOM 548 N N . GLU A 1 67 ? -7.182 -2.579 3.576 1.00 92.81 67 GLU A N 1
ATOM 549 C CA . GLU A 1 67 ? -6.486 -3.822 3.925 1.00 92.81 67 GLU A CA 1
ATOM 550 C C . GLU A 1 67 ? -5.432 -4.216 2.881 1.00 92.81 67 GLU A C 1
ATOM 552 O O . GLU A 1 67 ? -4.348 -4.688 3.230 1.00 92.81 67 GLU A O 1
ATOM 557 N N . ASP A 1 68 ? -5.727 -4.013 1.596 1.00 93.06 68 ASP A N 1
ATOM 558 C CA . ASP A 1 68 ? -4.770 -4.271 0.516 1.00 93.06 68 ASP A CA 1
ATOM 559 C C . ASP A 1 68 ? -3.663 -3.211 0.496 1.00 93.06 68 ASP A C 1
ATOM 561 O O . ASP A 1 68 ? -2.495 -3.536 0.266 1.00 93.06 68 ASP A O 1
ATOM 565 N N . GLY A 1 69 ? -4.007 -1.960 0.821 1.00 94.31 69 GLY A N 1
ATOM 566 C CA . GLY A 1 69 ? -3.043 -0.886 1.044 1.00 94.31 69 GLY A CA 1
ATOM 567 C C . GLY A 1 69 ? -2.051 -1.230 2.153 1.00 94.31 69 GLY A C 1
ATOM 568 O O . GLY A 1 69 ? -0.841 -1.138 1.946 1.00 94.31 69 GLY A O 1
ATOM 569 N N . LEU A 1 70 ? -2.550 -1.712 3.293 1.00 94.75 70 LEU A N 1
ATOM 570 C CA . LEU A 1 70 ? -1.7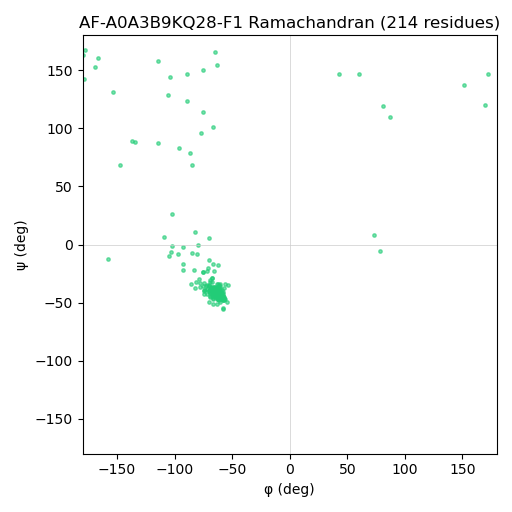45 -2.116 4.445 1.00 94.75 70 LEU A CA 1
ATOM 571 C C . LEU A 1 70 ? -0.755 -3.233 4.082 1.00 94.75 70 LEU A C 1
ATOM 573 O O . LEU A 1 70 ? 0.437 -3.098 4.358 1.00 94.75 70 LEU A O 1
ATOM 577 N N . LYS A 1 71 ? -1.205 -4.281 3.377 1.00 93.19 71 LYS A N 1
ATOM 578 C CA . LYS A 1 71 ? -0.320 -5.358 2.887 1.00 93.19 71 LYS A CA 1
ATOM 579 C C . LYS A 1 71 ? 0.756 -4.834 1.936 1.00 93.19 71 LYS A C 1
ATOM 581 O O . LYS A 1 71 ? 1.904 -5.265 2.003 1.00 93.19 71 LYS A O 1
ATOM 586 N N . ALA A 1 72 ? 0.404 -3.917 1.036 1.00 93.88 72 ALA A N 1
ATOM 587 C CA . ALA A 1 72 ? 1.365 -3.346 0.099 1.00 93.88 72 ALA A CA 1
ATOM 588 C C . ALA A 1 72 ? 2.428 -2.495 0.820 1.00 93.88 72 ALA A C 1
ATOM 590 O O . ALA A 1 72 ? 3.616 -2.627 0.525 1.00 93.88 72 ALA A O 1
ATOM 591 N N . PHE A 1 73 ? 2.037 -1.688 1.812 1.00 93.25 73 PHE A N 1
ATOM 592 C CA . PHE A 1 73 ? 3.000 -0.963 2.644 1.00 93.25 73 PHE A CA 1
ATOM 593 C C . PHE A 1 73 ? 3.862 -1.902 3.491 1.00 93.25 73 PHE A C 1
ATOM 595 O O . PHE A 1 73 ? 5.061 -1.666 3.614 1.00 93.25 73 PHE A O 1
ATOM 602 N N . GLU A 1 74 ? 3.309 -3.002 4.004 1.00 93.12 74 GLU A N 1
ATOM 603 C CA . GLU A 1 74 ? 4.082 -4.031 4.706 1.00 93.12 74 GLU A CA 1
ATOM 604 C C . GLU A 1 74 ? 5.178 -4.626 3.804 1.00 93.12 74 GLU A C 1
ATOM 606 O O . GLU A 1 74 ? 6.339 -4.688 4.208 1.00 93.12 74 GLU A O 1
ATOM 611 N N . GLN A 1 75 ? 4.858 -4.974 2.550 1.00 92.19 75 GLN A N 1
ATOM 612 C CA . GLN A 1 75 ? 5.864 -5.437 1.582 1.00 92.19 75 GLN A CA 1
ATOM 613 C C . GLN A 1 75 ? 6.945 -4.380 1.317 1.00 92.19 75 GLN A C 1
ATOM 615 O O . GLN A 1 75 ? 8.132 -4.709 1.259 1.00 92.19 75 GLN A O 1
ATOM 620 N N . ALA A 1 76 ? 6.564 -3.105 1.203 1.00 92.50 76 ALA A N 1
ATOM 621 C CA . ALA A 1 76 ? 7.519 -2.014 1.032 1.00 92.50 76 ALA A CA 1
ATOM 622 C C . ALA A 1 76 ? 8.474 -1.882 2.235 1.00 92.50 76 ALA A C 1
ATOM 624 O O . ALA A 1 76 ? 9.681 -1.735 2.039 1.00 92.50 76 ALA A O 1
ATOM 625 N N . ILE A 1 77 ? 7.959 -2.010 3.465 1.00 94.12 77 ILE A N 1
ATOM 626 C CA . ILE A 1 77 ? 8.745 -1.973 4.711 1.00 94.12 77 ILE A CA 1
ATOM 627 C C . ILE A 1 77 ? 9.671 -3.189 4.821 1.00 94.12 77 ILE A C 1
ATOM 629 O O . ILE A 1 77 ? 10.813 -3.048 5.253 1.00 94.12 77 ILE A O 1
ATOM 633 N N . LEU A 1 78 ? 9.213 -4.378 4.420 1.00 91.06 78 LEU A N 1
ATOM 634 C CA . LEU A 1 78 ? 10.038 -5.591 4.426 1.00 91.06 78 LEU A CA 1
ATOM 635 C C . LEU A 1 78 ? 11.242 -5.465 3.483 1.00 91.06 78 LEU A C 1
ATOM 637 O O . LEU A 1 78 ? 12.347 -5.876 3.837 1.00 91.06 78 LEU A O 1
ATOM 641 N N . LEU A 1 79 ? 11.034 -4.881 2.300 1.00 86.56 79 LEU A N 1
ATOM 642 C CA . LEU A 1 79 ? 12.078 -4.687 1.291 1.00 86.56 79 LEU A CA 1
ATOM 643 C C . LEU A 1 79 ? 13.001 -3.508 1.614 1.00 86.56 79 LEU A C 1
ATOM 645 O O . LEU A 1 79 ? 14.205 -3.577 1.368 1.00 86.56 79 LEU A O 1
ATOM 649 N N . ASN A 1 80 ? 12.450 -2.435 2.182 1.00 91.38 80 ASN A N 1
ATOM 650 C CA . ASN A 1 80 ? 13.206 -1.287 2.656 1.00 91.38 80 ASN A CA 1
ATOM 651 C C . ASN A 1 80 ? 12.738 -0.857 4.055 1.00 91.38 80 ASN A C 1
ATOM 653 O O . ASN A 1 80 ? 11.929 0.066 4.191 1.00 91.38 80 ASN A O 1
ATOM 657 N N . PRO A 1 81 ? 13.323 -1.437 5.118 1.00 89.81 81 PRO A N 1
ATOM 658 C CA . PRO A 1 81 ? 12.997 -1.053 6.488 1.00 89.81 81 PRO A CA 1
ATOM 659 C C . PRO A 1 81 ? 13.327 0.410 6.807 1.00 89.81 81 PRO A C 1
ATOM 661 O O . PRO A 1 81 ? 12.831 0.948 7.789 1.00 89.81 81 PRO A O 1
ATOM 664 N N . GLY A 1 82 ? 14.167 1.077 6.010 1.00 88.38 82 GLY A N 1
ATOM 665 C CA . GLY A 1 82 ? 14.485 2.495 6.172 1.00 88.38 82 GLY A CA 1
ATOM 666 C C . GLY A 1 82 ? 13.435 3.444 5.590 1.00 88.38 82 GLY A C 1
ATOM 667 O O . GLY A 1 82 ? 13.547 4.652 5.804 1.00 88.38 82 GLY A O 1
ATOM 668 N N . ASP A 1 83 ? 12.431 2.942 4.860 1.00 87.25 83 ASP A N 1
ATOM 669 C CA . ASP A 1 83 ? 11.394 3.790 4.277 1.00 87.25 83 ASP A CA 1
ATOM 670 C C . ASP A 1 83 ? 10.373 4.236 5.325 1.00 87.25 83 ASP A C 1
ATO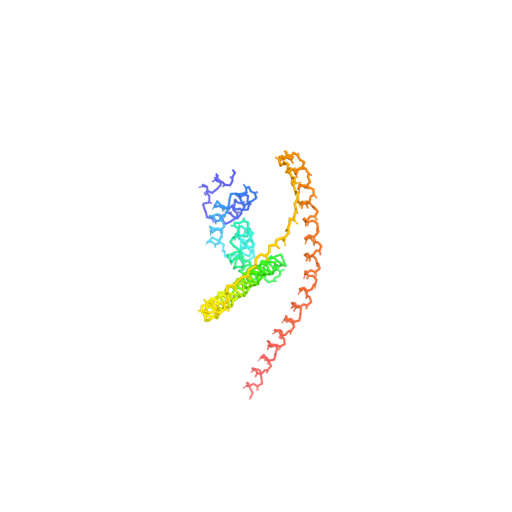M 672 O O . ASP A 1 83 ? 9.392 3.566 5.652 1.00 87.25 83 ASP A O 1
ATOM 676 N N . ILE A 1 84 ? 10.625 5.433 5.834 1.00 89.44 84 ILE A N 1
ATOM 677 C CA . ILE A 1 84 ? 9.779 6.110 6.804 1.00 89.44 84 ILE A CA 1
ATOM 678 C C . ILE A 1 84 ? 8.369 6.359 6.242 1.00 89.44 84 ILE A C 1
ATOM 680 O O . ILE A 1 84 ? 7.399 6.245 6.987 1.00 89.44 84 ILE A O 1
ATOM 684 N N . ASN A 1 85 ? 8.226 6.661 4.946 1.00 86.25 85 ASN A N 1
ATOM 685 C CA . ASN A 1 85 ? 6.916 6.995 4.380 1.00 86.25 85 ASN A CA 1
ATOM 686 C C . ASN A 1 85 ? 5.987 5.778 4.373 1.00 86.25 85 ASN A C 1
ATOM 688 O O . ASN A 1 85 ? 4.825 5.902 4.752 1.00 86.25 85 ASN A O 1
ATOM 692 N N . SER A 1 86 ? 6.501 4.600 3.999 1.00 86.94 86 SER A N 1
ATOM 693 C CA . SER A 1 86 ? 5.728 3.353 4.047 1.00 86.94 86 SER A CA 1
ATOM 694 C C . SER A 1 86 ? 5.227 3.040 5.458 1.00 86.94 86 SER A C 1
ATOM 696 O O . SER A 1 86 ? 4.066 2.677 5.624 1.00 86.94 86 SER A O 1
ATOM 698 N N . LYS A 1 87 ? 6.060 3.250 6.486 1.00 89.12 87 LYS A N 1
ATOM 699 C CA . LYS A 1 87 ? 5.668 3.049 7.892 1.00 89.12 87 LYS A CA 1
ATOM 700 C C . LYS A 1 87 ? 4.560 3.993 8.334 1.00 89.12 87 LYS A C 1
ATOM 702 O O . LYS A 1 87 ? 3.598 3.547 8.943 1.00 89.12 87 LYS A O 1
ATOM 707 N N . VAL A 1 88 ? 4.661 5.280 7.996 1.00 88.31 88 VAL A N 1
ATOM 708 C CA . VAL A 1 88 ? 3.604 6.248 8.335 1.00 88.31 88 VAL A CA 1
ATOM 709 C C . VAL A 1 88 ? 2.284 5.857 7.700 1.00 88.31 88 VAL A C 1
ATOM 711 O O . VAL A 1 88 ? 1.259 5.883 8.372 1.00 88.31 88 VAL A O 1
ATOM 714 N N . MET A 1 89 ? 2.300 5.495 6.416 1.00 90.75 89 MET A N 1
ATOM 715 C CA . MET A 1 89 ? 1.076 5.109 5.717 1.00 90.75 89 MET A CA 1
ATOM 716 C C . MET A 1 89 ? 0.481 3.819 6.290 1.00 90.75 89 MET A C 1
ATOM 718 O O . MET A 1 89 ? -0.723 3.770 6.520 1.00 90.75 89 MET A O 1
ATOM 722 N N . TYR A 1 90 ? 1.311 2.813 6.585 1.00 92.88 90 TYR A N 1
ATOM 723 C CA . TYR A 1 90 ? 0.879 1.581 7.251 1.00 92.88 90 TYR A CA 1
ATOM 724 C C . TYR A 1 90 ? 0.148 1.879 8.566 1.00 92.88 90 TYR A C 1
ATOM 726 O O . TYR A 1 90 ? -0.959 1.398 8.798 1.00 92.88 90 TYR A O 1
ATOM 734 N N . GLU A 1 91 ? 0.745 2.715 9.409 1.00 86.56 91 GLU A N 1
ATOM 735 C CA . GLU A 1 91 ? 0.213 3.022 10.734 1.00 86.56 91 GLU A CA 1
ATOM 736 C C . GLU A 1 91 ? -1.045 3.891 10.671 1.00 86.56 91 GLU A C 1
ATOM 738 O O . GLU A 1 91 ? -1.997 3.649 11.411 1.00 86.56 91 GLU A O 1
ATOM 743 N N . LEU A 1 92 ? -1.091 4.858 9.748 1.00 88.06 92 LEU A N 1
ATOM 744 C CA . LEU A 1 92 ? -2.282 5.667 9.491 1.00 88.06 92 LEU A CA 1
ATOM 745 C C . LEU A 1 92 ? -3.474 4.782 9.107 1.00 88.06 92 LEU A C 1
ATOM 747 O O . LEU A 1 92 ? -4.560 4.918 9.667 1.00 88.06 92 LEU A O 1
ATOM 751 N N . ILE A 1 93 ? -3.256 3.846 8.183 1.00 89.19 93 ILE A N 1
ATOM 752 C CA . ILE A 1 93 ? -4.298 2.934 7.706 1.00 89.19 93 ILE A CA 1
ATOM 753 C C . ILE A 1 93 ? -4.700 1.945 8.801 1.00 89.19 93 ILE A C 1
ATOM 755 O O . ILE A 1 93 ? -5.889 1.702 9.001 1.00 89.19 93 ILE A O 1
ATOM 759 N N . SER A 1 94 ? -3.734 1.410 9.551 1.00 87.38 94 SER A N 1
ATOM 760 C CA . SER A 1 94 ? -4.011 0.526 10.686 1.00 87.38 94 SER A CA 1
ATOM 761 C C . SER A 1 94 ? -4.867 1.225 11.746 1.00 87.38 94 SER A C 1
ATOM 763 O O . SER A 1 94 ? -5.818 0.633 12.258 1.00 87.38 94 SER A O 1
ATOM 765 N N . ALA A 1 95 ? -4.568 2.489 12.059 1.00 87.06 95 ALA A N 1
ATOM 766 C CA . ALA A 1 95 ? -5.355 3.284 12.994 1.00 87.06 95 ALA A CA 1
ATOM 767 C C . ALA A 1 95 ? -6.775 3.545 12.466 1.00 87.06 95 ALA A C 1
ATOM 769 O O . ALA A 1 95 ? -7.742 3.393 13.212 1.00 87.06 95 ALA A O 1
ATOM 770 N N . GLN A 1 96 ? -6.914 3.871 11.177 1.00 85.94 96 GLN A N 1
ATOM 771 C CA . GLN A 1 96 ? -8.215 4.077 10.539 1.00 85.94 96 GLN A CA 1
ATOM 772 C C . GLN A 1 96 ? -9.086 2.813 10.590 1.00 85.94 96 GLN A C 1
ATOM 774 O O . GLN A 1 96 ? -10.257 2.884 10.963 1.00 85.94 96 GLN A O 1
ATOM 779 N N . LEU A 1 97 ? -8.520 1.648 10.264 1.00 86.56 97 LEU A N 1
ATOM 780 C CA . LEU A 1 97 ? -9.229 0.367 10.332 1.00 86.56 97 LEU A CA 1
ATOM 781 C C . LEU A 1 97 ? -9.643 0.017 11.765 1.00 86.56 97 LEU A C 1
ATOM 783 O O . LEU A 1 97 ? -10.766 -0.429 12.005 1.00 86.56 97 LEU A O 1
ATOM 787 N N . GLN A 1 98 ? -8.767 0.267 12.740 1.00 88.81 98 GLN A N 1
ATOM 788 C CA . GLN A 1 98 ? -9.088 0.057 14.148 1.00 88.81 98 GLN A CA 1
ATOM 789 C C . GLN A 1 98 ? -10.241 0.957 14.609 1.00 88.81 98 GLN A C 1
ATOM 791 O O . GLN A 1 98 ? -11.130 0.488 15.323 1.00 88.81 98 GLN A O 1
ATOM 796 N N . GLN A 1 99 ? -10.249 2.226 14.196 1.00 85.62 99 GLN A N 1
ATOM 797 C CA . GLN A 1 99 ? -11.333 3.152 14.508 1.00 85.62 99 GLN A CA 1
ATOM 798 C C . GLN A 1 99 ? -12.660 2.679 13.901 1.00 85.62 99 GLN A C 1
ATOM 800 O O . GLN A 1 99 ? -13.656 2.604 14.618 1.00 85.62 99 GLN A O 1
ATOM 805 N N . GLN A 1 100 ? -12.672 2.277 12.626 1.00 87.31 100 GLN A N 1
ATOM 806 C CA . GLN A 1 100 ? -13.877 1.748 11.974 1.00 87.31 100 GLN A CA 1
ATOM 807 C C . GLN A 1 100 ? -14.435 0.523 12.707 1.00 87.31 100 GLN A C 1
ATOM 809 O O . GLN A 1 100 ? -15.645 0.412 12.908 1.00 87.31 100 GLN A O 1
ATOM 814 N N . GLN A 1 101 ? -13.563 -0.376 13.167 1.00 86.62 101 GLN A N 1
ATOM 815 C CA . GLN A 1 101 ? -13.988 -1.535 13.947 1.00 86.62 101 GLN A CA 1
ATOM 816 C C . GLN A 1 101 ? -14.581 -1.132 15.306 1.00 86.62 101 GLN A C 1
ATOM 818 O O . GLN A 1 101 ? -15.563 -1.724 15.754 1.00 86.62 101 GLN A O 1
ATOM 823 N N . GLN A 1 102 ? -14.001 -0.134 15.976 1.00 85.88 102 GLN A N 1
ATOM 824 C CA . GLN A 1 102 ? -14.527 0.369 17.247 1.00 85.88 102 GLN A CA 1
ATOM 825 C C . GLN A 1 102 ? -15.895 1.030 17.076 1.00 85.88 102 GLN A C 1
ATOM 827 O O . GLN A 1 102 ? -16.789 0.773 17.880 1.00 85.88 102 GLN A O 1
ATOM 832 N N . GLU A 1 103 ? -16.077 1.831 16.029 1.00 85.88 103 GLU A N 1
ATOM 833 C CA . GLU A 1 103 ? -17.358 2.466 15.709 1.00 85.88 103 GLU A CA 1
ATOM 834 C C . GLU A 1 103 ? -18.439 1.421 15.406 1.00 85.88 103 GLU A C 1
ATOM 836 O O . GLU A 1 103 ? -19.549 1.512 15.934 1.00 85.88 103 GLU A O 1
ATOM 841 N N . GLN A 1 104 ? -18.108 0.374 14.642 1.00 83.62 104 GLN A N 1
ATOM 842 C CA . GLN A 1 104 ? -19.028 -0.741 14.393 1.00 83.62 104 GLN A CA 1
ATOM 843 C C . GLN A 1 104 ? -19.418 -1.472 15.682 1.00 83.62 104 GLN A C 1
ATOM 845 O O . GLN A 1 104 ? -20.594 -1.782 15.886 1.00 83.62 104 GLN A O 1
ATOM 850 N N . ASN A 1 105 ? -18.456 -1.712 16.576 1.00 82.50 105 ASN A N 1
ATOM 851 C CA . ASN A 1 105 ? -18.728 -2.363 17.855 1.00 82.50 105 ASN A CA 1
ATOM 852 C C . ASN A 1 105 ? -19.641 -1.495 18.735 1.00 82.50 105 ASN A C 1
ATOM 854 O O . ASN A 1 105 ? -20.639 -1.994 19.250 1.00 82.50 105 ASN A O 1
ATOM 858 N N . GLN A 1 106 ? -1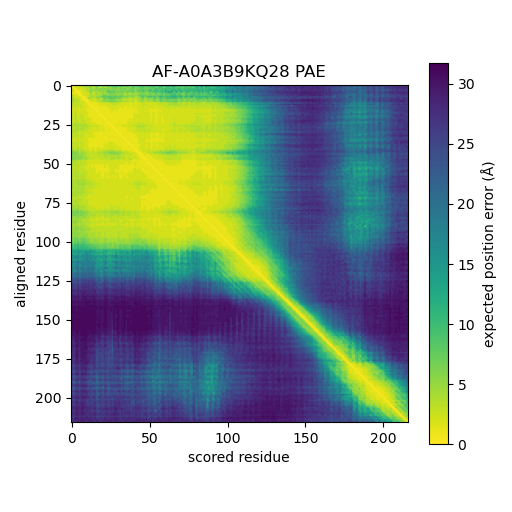9.372 -0.190 18.835 1.00 84.75 106 GLN A N 1
ATOM 859 C CA . GLN A 1 106 ? -20.210 0.741 19.600 1.00 84.75 106 GLN A CA 1
ATOM 860 C C . GLN A 1 106 ? -21.640 0.805 19.055 1.00 84.75 106 GLN A C 1
ATOM 862 O O . GLN A 1 106 ? -22.593 0.732 19.827 1.00 84.75 106 GLN A O 1
ATOM 867 N N . GLN A 1 107 ? -21.811 0.867 17.731 1.00 81.25 107 GLN A N 1
ATOM 868 C CA . GLN A 1 107 ? -23.140 0.831 17.113 1.00 81.25 107 GLN A CA 1
ATOM 869 C C . GLN A 1 107 ? -23.873 -0.483 17.399 1.00 81.25 107 GLN A C 1
ATOM 871 O O . GLN A 1 107 ? -25.083 -0.476 17.640 1.00 81.25 107 GLN A O 1
ATOM 876 N N . SER A 1 108 ? -23.158 -1.611 17.395 1.00 79.50 108 SER A N 1
ATOM 877 C CA . SER A 1 108 ? -23.746 -2.910 17.725 1.00 79.50 108 SER A CA 1
ATOM 878 C C . SER A 1 108 ? -24.199 -2.985 19.188 1.00 79.50 108 SER A C 1
ATOM 880 O O . SER A 1 108 ? -25.298 -3.471 19.463 1.00 79.50 108 SER A O 1
ATOM 882 N N . ASP A 1 109 ? -23.419 -2.420 20.113 1.00 81.81 109 ASP A N 1
ATOM 883 C CA . ASP A 1 109 ? -23.754 -2.367 21.536 1.00 81.81 109 ASP A CA 1
ATOM 884 C C . ASP A 1 109 ? -24.959 -1.454 21.801 1.00 81.81 109 ASP A C 1
ATOM 886 O O . ASP A 1 109 ? -25.886 -1.853 22.510 1.00 81.81 109 ASP A O 1
ATOM 890 N N . SER A 1 110 ? -25.001 -0.267 21.182 1.00 81.31 110 SER A N 1
ATOM 891 C CA . SER A 1 110 ? -26.151 0.644 21.275 1.00 81.31 110 SER A CA 1
ATOM 892 C C . SER A 1 110 ? -27.427 0.007 20.725 1.00 81.31 110 SER A C 1
ATOM 894 O O . SER A 1 110 ? -28.475 0.066 21.366 1.00 81.31 110 SER A O 1
ATOM 896 N N . ARG A 1 111 ? -27.344 -0.680 19.578 1.00 84.00 111 ARG A N 1
ATOM 897 C CA . ARG A 1 111 ? -28.496 -1.373 18.984 1.00 84.00 111 ARG A CA 1
ATOM 898 C C . ARG A 1 111 ? -29.022 -2.496 19.881 1.00 84.00 111 ARG A C 1
ATOM 900 O O . ARG A 1 111 ? -30.234 -2.646 20.028 1.00 84.00 111 ARG A O 1
ATOM 907 N N . ASN A 1 112 ? -28.127 -3.253 20.512 1.00 78.50 112 ASN A N 1
ATOM 908 C CA . ASN A 1 112 ? -28.505 -4.302 21.458 1.00 78.50 112 ASN A CA 1
ATOM 909 C C . ASN A 1 112 ? -29.177 -3.731 22.720 1.00 78.50 112 ASN A C 1
ATOM 911 O O . ASN A 1 112 ? -30.111 -4.341 23.246 1.00 78.50 112 ASN A O 1
ATOM 915 N N . GLN A 1 113 ? -28.732 -2.566 23.205 1.00 77.88 113 GLN A N 1
ATOM 916 C CA . GLN A 1 113 ? -29.367 -1.880 24.335 1.00 77.88 113 GLN A CA 1
ATOM 917 C C . GLN A 1 113 ? -30.774 -1.383 23.984 1.00 77.88 113 GLN A C 1
ATOM 919 O O . GLN A 1 113 ? -31.711 -1.679 24.724 1.00 77.88 113 GLN A O 1
ATOM 924 N N . GLU A 1 114 ? -30.956 -0.732 22.831 1.00 80.94 114 GLU A N 1
ATOM 925 C CA . GLU A 1 114 ? -32.281 -0.286 22.376 1.00 80.94 114 GLU A CA 1
ATOM 926 C C . GLU A 1 114 ? -33.268 -1.451 22.199 1.00 80.94 114 GLU A C 1
ATOM 928 O O . GLU A 1 114 ? -34.444 -1.346 22.560 1.00 80.94 114 GLU A O 1
ATOM 933 N N . GLU A 1 115 ? -32.816 -2.588 21.656 1.00 78.62 115 GLU A N 1
ATOM 934 C CA . GLU A 1 115 ? -33.658 -3.784 21.535 1.00 78.62 115 GLU A CA 1
ATOM 935 C C . GLU A 1 115 ? -34.057 -4.352 22.901 1.00 78.62 115 GLU A C 1
ATOM 937 O O . GLU A 1 115 ? -35.198 -4.796 23.080 1.00 78.62 115 GLU A O 1
ATOM 942 N N . LYS A 1 116 ? -33.147 -4.312 23.881 1.00 82.56 116 LYS A N 1
ATOM 943 C CA . LYS A 1 116 ? -33.431 -4.750 25.249 1.00 82.56 116 LYS A CA 1
ATOM 944 C C . LYS A 1 116 ? -34.452 -3.836 25.929 1.00 82.56 116 LYS A C 1
ATOM 946 O O . LYS A 1 116 ? -35.428 -4.345 26.479 1.00 82.56 116 LYS A O 1
ATOM 951 N N . GLU A 1 117 ? -34.288 -2.519 25.826 1.00 83.88 117 GLU A N 1
ATOM 952 C CA . GLU A 1 117 ? -35.234 -1.542 26.381 1.00 83.88 117 GLU A CA 1
ATOM 953 C C . GLU A 1 117 ? -36.628 -1.675 25.756 1.00 83.88 117 GLU A C 1
ATOM 955 O O . GLU A 1 117 ? -37.630 -1.699 26.473 1.00 83.88 117 GLU A O 1
ATOM 960 N N . LYS A 1 118 ? -36.715 -1.863 24.431 1.00 83.19 118 LYS A N 1
ATOM 961 C CA . LYS A 1 118 ? -37.993 -2.134 23.750 1.00 83.19 118 LYS A CA 1
ATOM 962 C C . LYS A 1 118 ? -38.657 -3.418 24.248 1.00 83.19 118 LYS A C 1
ATOM 964 O O . LYS A 1 118 ? -39.877 -3.452 24.407 1.00 83.19 118 LYS A O 1
ATOM 969 N N . ARG A 1 119 ? -37.880 -4.473 24.513 1.00 82.38 119 ARG A N 1
ATOM 970 C CA . ARG A 1 119 ? -38.396 -5.730 25.083 1.00 82.38 119 ARG A CA 1
ATOM 971 C C . ARG A 1 119 ? -38.929 -5.545 26.499 1.00 82.38 119 ARG A C 1
ATOM 973 O O . ARG A 1 119 ? -40.000 -6.063 26.807 1.00 82.38 119 ARG A O 1
ATOM 980 N N . GLU A 1 120 ? -38.207 -4.808 27.337 1.00 81.06 120 GLU A N 1
ATOM 981 C CA . GLU A 1 120 ? -38.636 -4.506 28.705 1.00 81.06 120 GLU A CA 1
ATOM 982 C C . GLU A 1 120 ? -39.905 -3.641 28.716 1.00 81.06 120 GLU A C 1
ATOM 984 O O . GLU A 1 120 ? -40.825 -3.915 29.487 1.00 81.06 120 GLU A O 1
ATOM 989 N N . GLN A 1 121 ? -40.016 -2.655 27.819 1.00 78.38 121 GLN A N 1
ATOM 990 C CA . GLN A 1 121 ? -41.239 -1.858 27.660 1.00 78.38 121 GLN A CA 1
ATOM 991 C C . GLN A 1 121 ? -42.431 -2.706 27.197 1.00 78.38 121 GLN A C 1
ATOM 993 O O . GLN A 1 121 ? -43.512 -2.588 27.769 1.00 78.38 121 GLN A O 1
ATOM 998 N N . GLN A 1 122 ? -42.246 -3.603 26.221 1.00 76.88 122 GLN A N 1
ATOM 999 C CA . GLN A 1 122 ? -43.316 -4.509 25.781 1.00 76.88 122 GLN A CA 1
ATOM 1000 C C . GLN A 1 122 ? -43.752 -5.488 26.877 1.00 76.88 122 GLN A C 1
ATOM 1002 O O . GLN A 1 122 ? -44.936 -5.806 26.975 1.00 76.88 122 GLN A O 1
ATOM 1007 N N . GLN A 1 123 ? -42.821 -5.978 27.702 1.00 74.88 123 GLN A N 1
ATOM 1008 C CA . GLN A 1 123 ? -43.172 -6.816 28.851 1.00 74.88 123 GLN A CA 1
ATOM 1009 C C . GLN A 1 123 ? -43.970 -6.032 29.891 1.00 74.88 123 GLN A C 1
ATOM 1011 O O . GLN A 1 123 ? -44.996 -6.535 30.341 1.00 74.88 123 GLN A O 1
ATOM 1016 N N . LYS A 1 124 ? -43.556 -4.797 30.210 1.00 72.69 124 LYS A N 1
ATOM 1017 C CA . LYS A 1 124 ? -44.300 -3.922 31.126 1.00 72.69 124 LYS A CA 1
ATOM 1018 C C . LYS A 1 124 ? -45.712 -3.619 30.624 1.00 72.69 124 LYS A C 1
ATOM 1020 O O . LYS A 1 124 ? -46.644 -3.684 31.415 1.00 72.69 124 LYS A O 1
ATOM 1025 N N . GLN A 1 125 ? -45.874 -3.347 29.326 1.00 67.88 125 GLN A N 1
ATOM 1026 C CA . GLN A 1 125 ? -47.191 -3.121 28.718 1.00 67.88 125 GLN A CA 1
ATOM 1027 C C . GLN A 1 125 ? -48.092 -4.360 28.803 1.00 67.88 125 GLN A C 1
ATOM 1029 O O . GLN A 1 125 ? -49.254 -4.247 29.177 1.00 67.88 125 GLN A O 1
ATOM 1034 N N . LYS A 1 126 ? -47.554 -5.558 28.539 1.00 65.81 126 LYS A N 1
ATOM 1035 C CA . LYS A 1 126 ? -48.323 -6.803 28.688 1.00 65.81 126 LYS A CA 1
ATOM 1036 C C . LYS A 1 126 ? -48.738 -7.080 30.131 1.00 65.81 126 LYS A C 1
ATOM 1038 O O . LYS A 1 126 ? -49.866 -7.502 30.346 1.00 65.81 126 LYS A O 1
ATOM 1043 N N . SER A 1 127 ? -47.866 -6.827 31.110 1.00 60.78 127 SER A N 1
ATOM 1044 C CA . SER A 1 127 ? -48.230 -6.988 32.524 1.00 60.78 127 SER A CA 1
ATOM 1045 C C . SER A 1 127 ? -49.272 -5.965 32.978 1.00 60.78 127 SER A C 1
ATOM 1047 O O . SER A 1 127 ? -50.172 -6.325 33.727 1.00 60.78 127 SER A O 1
ATOM 1049 N N . SER A 1 128 ? -49.205 -4.720 32.490 1.00 57.09 128 SER A N 1
ATOM 1050 C CA . SER A 1 128 ? -50.227 -3.716 32.802 1.00 57.09 128 SER A CA 1
ATOM 1051 C C . SER A 1 128 ? -51.569 -4.023 32.137 1.00 57.09 128 SER A C 1
ATOM 1053 O O . SER A 1 128 ? -52.603 -3.782 32.745 1.00 57.09 128 SER A O 1
ATOM 1055 N N . ASP A 1 129 ? -51.583 -4.597 30.930 1.00 55.28 129 ASP A N 1
ATOM 1056 C CA . ASP A 1 129 ? -52.826 -5.031 30.274 1.00 55.28 129 ASP A CA 1
ATOM 1057 C C . ASP A 1 129 ? -53.471 -6.240 30.985 1.00 55.28 129 ASP A C 1
ATOM 1059 O O . ASP A 1 129 ? -54.698 -6.363 30.997 1.00 55.28 129 ASP A O 1
ATOM 1063 N N . GLU A 1 130 ? -52.673 -7.118 31.607 1.00 52.53 130 GLU A N 1
ATOM 1064 C CA . GLU A 1 130 ? -53.167 -8.225 32.443 1.00 52.53 130 GLU A CA 1
ATOM 1065 C C . GLU A 1 130 ? -53.703 -7.744 33.806 1.00 52.53 130 GLU A C 1
ATOM 1067 O O . GLU A 1 130 ? -54.749 -8.231 34.243 1.00 52.53 130 GLU A O 1
ATOM 1072 N N . GLU A 1 131 ? -53.064 -6.757 34.450 1.00 50.94 131 GLU A N 1
ATOM 1073 C CA . GLU A 1 131 ? -53.591 -6.115 35.672 1.00 50.94 131 GLU A CA 1
ATOM 1074 C C . GLU A 1 131 ? -54.891 -5.343 35.392 1.00 50.94 131 GLU A C 1
ATOM 1076 O O . GLU A 1 131 ? -55.871 -5.483 36.125 1.00 50.94 131 GLU A O 1
ATOM 1081 N N . ASN A 1 132 ? -54.970 -4.616 34.274 1.00 46.94 132 ASN A N 1
ATOM 1082 C CA . ASN A 1 132 ? -56.146 -3.810 33.936 1.00 46.94 132 ASN A CA 1
ATOM 1083 C C . ASN A 1 132 ? -57.367 -4.667 33.525 1.00 46.94 132 ASN A C 1
ATOM 1085 O O . ASN A 1 132 ? -58.515 -4.238 33.664 1.00 46.94 132 ASN A O 1
ATOM 1089 N N . GLN A 1 133 ? -57.160 -5.913 33.074 1.00 48.12 133 GLN A N 1
ATOM 1090 C CA . GLN A 1 133 ? -58.245 -6.888 32.875 1.00 48.12 133 GLN A CA 1
ATOM 1091 C C . GLN A 1 133 ? -58.771 -7.490 34.188 1.00 48.12 133 GLN A C 1
ATOM 1093 O O . GLN A 1 133 ? -59.922 -7.929 34.223 1.00 48.12 133 GLN A O 1
ATOM 1098 N N . GLN A 1 134 ? -57.977 -7.491 35.265 1.00 45.50 134 GLN A N 1
ATOM 1099 C CA . GLN A 1 134 ? -58.459 -7.854 36.603 1.00 45.50 134 GLN A CA 1
ATOM 1100 C C . GLN A 1 134 ? -59.167 -6.682 37.295 1.00 45.50 134 GLN A C 1
ATOM 1102 O O . GLN A 1 134 ? -60.147 -6.903 38.006 1.00 45.50 134 GLN A O 1
ATOM 1107 N N . GLU A 1 135 ? -58.743 -5.444 37.032 1.00 42.09 135 GLU A N 1
ATOM 1108 C CA . GLU A 1 135 ? -59.333 -4.239 37.632 1.00 42.09 135 GLU A CA 1
ATOM 1109 C C . GLU A 1 135 ? -60.600 -3.750 36.897 1.00 42.09 135 GLU A C 1
ATOM 1111 O O . GLU A 1 135 ? -61.496 -3.179 37.510 1.00 42.09 135 GLU A O 1
ATOM 1116 N N . SER A 1 136 ? -60.794 -4.110 35.620 1.00 38.91 136 SER A N 1
ATOM 1117 C CA . SER A 1 136 ? -62.031 -3.820 34.860 1.00 38.91 136 SER A CA 1
ATOM 1118 C C . SER A 1 136 ? -63.279 -4.617 35.304 1.00 38.91 136 SER A C 1
ATOM 1120 O O . SER A 1 136 ? -64.335 -4.506 34.678 1.00 38.91 136 SER A O 1
ATOM 1122 N N . GLN A 1 137 ? -63.209 -5.406 36.385 1.00 45.34 137 GLN A N 1
ATOM 1123 C CA . GLN A 1 137 ? -64.404 -5.885 37.104 1.00 45.34 137 GLN A CA 1
ATOM 1124 C C . GLN A 1 137 ? -64.815 -4.972 38.273 1.00 45.34 137 GLN A C 1
ATOM 1126 O O . GLN A 1 137 ? -65.838 -5.230 38.912 1.00 45.34 137 GLN A O 1
ATOM 1131 N N . HIS A 1 138 ? -64.069 -3.899 38.548 1.00 39.97 138 HIS A N 1
ATOM 1132 C CA . HIS A 1 138 ? -64.315 -3.020 39.684 1.00 39.97 138 HIS A CA 1
ATOM 1133 C C . HIS A 1 138 ? -63.933 -1.566 39.380 1.00 39.97 138 HIS A C 1
ATOM 1135 O O . HIS A 1 138 ? -62.962 -1.063 39.914 1.00 39.97 138 HIS A O 1
ATOM 1141 N N . ASP A 1 139 ? -64.669 -0.905 38.485 1.00 38.59 139 ASP A N 1
ATOM 1142 C CA . ASP A 1 139 ? -65.248 0.422 38.758 1.00 38.59 139 ASP A CA 1
ATOM 1143 C C . ASP A 1 139 ? -65.830 1.060 37.489 1.00 38.59 139 ASP A C 1
ATOM 1145 O O . ASP A 1 139 ? -65.158 1.333 36.495 1.00 38.59 139 ASP A O 1
ATOM 1149 N N . GLN A 1 140 ? -67.134 1.322 37.555 1.00 39.91 140 GLN A N 1
ATOM 1150 C CA . GLN A 1 140 ? -67.798 2.360 36.781 1.00 39.91 140 GLN A CA 1
ATOM 1151 C C . GLN A 1 140 ? -67.738 3.642 37.617 1.00 39.91 140 GLN A C 1
ATOM 1153 O O . GLN A 1 140 ? -68.249 3.622 38.730 1.00 39.91 140 GLN A O 1
ATOM 1158 N N . GLU A 1 141 ? -67.182 4.732 37.074 1.00 37.22 141 GLU A N 1
ATOM 1159 C CA . GLU A 1 141 ? -67.727 6.110 37.100 1.00 37.22 141 GLU A CA 1
ATOM 1160 C C . GLU A 1 141 ? -66.658 7.231 37.048 1.00 37.22 141 GLU A C 1
ATOM 1162 O O . GLU A 1 141 ? -65.703 7.230 37.818 1.00 37.22 141 GLU A O 1
ATOM 1167 N N . LYS A 1 142 ? -66.983 8.255 36.226 1.00 37.09 142 LYS A N 1
ATOM 1168 C CA . LYS A 1 142 ? -66.545 9.683 36.191 1.00 37.09 142 LYS A CA 1
ATOM 1169 C C . LYS A 1 142 ? -65.264 10.015 35.405 1.00 37.09 142 LYS A C 1
ATOM 1171 O O . LYS A 1 142 ? -64.205 9.468 35.668 1.00 37.09 142 LYS A O 1
ATOM 1176 N N . GLU A 1 143 ? -65.396 10.711 34.259 1.00 36.66 143 GLU A N 1
ATOM 1177 C CA . GLU A 1 143 ? -65.430 12.196 34.049 1.00 36.66 143 GLU A CA 1
ATOM 1178 C C . GLU A 1 143 ? -64.148 12.901 34.522 1.00 36.66 143 GLU A C 1
ATOM 1180 O O . GLU A 1 143 ? -63.624 12.557 35.569 1.00 36.66 143 GLU A O 1
ATOM 1185 N N . ASP A 1 144 ? -63.613 13.980 33.950 1.00 31.34 144 ASP A N 1
ATOM 1186 C CA . ASP A 1 144 ? -63.655 14.771 32.705 1.00 31.34 144 ASP A CA 1
ATOM 1187 C C . ASP A 1 144 ? -62.583 15.879 32.955 1.00 31.34 144 ASP A C 1
ATOM 1189 O O . ASP A 1 144 ? -62.188 16.113 34.099 1.00 31.34 144 ASP A O 1
ATOM 1193 N N . GLN A 1 145 ? -62.179 16.613 31.913 1.00 34.03 145 GLN A N 1
ATOM 1194 C CA . GLN A 1 145 ? -61.409 17.875 31.916 1.00 34.03 145 GLN A CA 1
ATOM 1195 C C . GLN A 1 145 ? -59.882 17.730 32.079 1.00 34.03 145 GLN A C 1
ATOM 1197 O O . GLN A 1 145 ? -59.355 17.335 33.108 1.00 34.03 145 GLN A O 1
ATOM 1202 N N . SER A 1 146 ? -59.062 18.162 31.119 1.00 32.69 146 SER A N 1
ATOM 1203 C CA . SER A 1 146 ? -58.982 19.565 30.701 1.00 32.69 146 SER A CA 1
ATOM 1204 C C . SER A 1 146 ? -58.165 19.752 29.406 1.00 32.69 146 SER A C 1
ATOM 1206 O O . SER A 1 146 ? -57.300 18.957 29.054 1.00 32.69 146 SER A O 1
ATOM 1208 N N . ARG A 1 147 ? -58.521 20.834 28.702 1.00 34.59 147 ARG A N 1
ATOM 1209 C CA . ARG A 1 147 ? -57.978 21.401 27.449 1.00 34.59 147 ARG A CA 1
ATOM 1210 C C . ARG A 1 147 ? -56.520 21.886 27.661 1.00 34.59 147 ARG A C 1
ATOM 1212 O O . ARG A 1 147 ? -56.125 22.048 28.807 1.00 34.59 147 ARG A O 1
ATOM 1219 N N . GLN A 1 148 ? -55.684 22.188 26.657 1.00 31.17 148 GLN A N 1
ATOM 1220 C CA . GLN A 1 148 ? -55.835 23.312 25.715 1.00 31.17 148 GLN A CA 1
ATOM 1221 C C . GLN A 1 148 ? -54.576 23.460 24.808 1.00 31.17 148 GLN A C 1
ATOM 1223 O O . GLN A 1 148 ? -53.492 23.191 25.313 1.00 31.17 148 GLN A O 1
ATOM 1228 N N . ASP A 1 149 ? -54.773 23.900 23.545 1.00 30.55 149 ASP A N 1
ATOM 1229 C CA . ASP A 1 149 ? -53.963 24.790 22.653 1.00 30.55 149 ASP A CA 1
ATOM 1230 C C . ASP A 1 149 ? -52.414 24.631 22.556 1.00 30.55 149 ASP A C 1
ATOM 1232 O O . ASP A 1 149 ? -51.737 24.307 23.515 1.00 30.55 149 ASP A O 1
ATOM 1236 N N . GLU A 1 150 ? -51.700 24.863 21.446 1.00 30.94 150 GLU A N 1
ATOM 1237 C CA . GLU A 1 150 ? -51.931 25.697 20.262 1.00 30.94 150 GLU A CA 1
ATOM 1238 C C . GLU A 1 150 ? -50.927 25.319 19.141 1.00 30.94 150 GLU A C 1
ATOM 1240 O O . GLU A 1 150 ? -49.871 24.727 19.366 1.00 30.94 150 GLU A O 1
ATOM 1245 N N . SER A 1 151 ? -51.275 25.700 17.916 1.00 31.38 151 SER A N 1
ATOM 1246 C CA . SER A 1 151 ? -50.549 25.589 16.644 1.00 31.38 151 SER A CA 1
ATOM 1247 C C . SER A 1 151 ? -49.220 26.361 16.540 1.00 31.38 151 SER A C 1
ATOM 1249 O O . SER A 1 151 ? -49.110 27.459 17.074 1.00 31.38 151 SER A O 1
ATOM 1251 N N . SER A 1 152 ? -48.294 25.921 15.674 1.00 29.19 152 SER A N 1
ATOM 1252 C CA . SER A 1 152 ? -47.835 26.731 14.518 1.00 29.19 152 SER A CA 1
ATOM 1253 C C . SER A 1 152 ? -46.799 26.023 13.633 1.00 29.19 152 SER A C 1
ATOM 1255 O O . SER A 1 152 ? -45.926 25.279 14.067 1.00 29.19 152 SER A O 1
ATOM 1257 N N . GLU A 1 153 ? -46.972 26.278 12.345 1.00 35.56 153 GLU A N 1
ATOM 1258 C CA . GLU A 1 153 ? -46.280 25.771 11.168 1.00 35.56 153 GLU A CA 1
ATOM 1259 C C . GLU A 1 153 ? -45.065 26.656 10.836 1.00 35.56 153 GLU A C 1
ATOM 1261 O O . GLU A 1 153 ? -45.127 27.873 11.016 1.00 35.56 153 GLU A O 1
ATOM 1266 N N . SER A 1 154 ? -43.967 26.098 10.311 1.00 26.25 154 SER A N 1
ATOM 1267 C CA . SER A 1 154 ? -42.957 26.880 9.579 1.00 26.25 154 SER A CA 1
ATOM 1268 C C . SER A 1 154 ? -42.193 26.027 8.570 1.00 26.25 154 SER A C 1
ATOM 1270 O O . SER A 1 154 ? -41.729 24.924 8.852 1.00 26.25 154 SER A O 1
ATOM 1272 N N . GLN A 1 155 ? -42.129 26.587 7.368 1.00 31.03 155 GLN A N 1
ATOM 1273 C CA . GLN A 1 155 ? -41.704 26.012 6.101 1.00 31.03 155 GLN A CA 1
ATOM 1274 C C . GLN A 1 155 ? -40.184 25.845 5.986 1.00 31.03 155 GLN A C 1
ATOM 1276 O O . GLN A 1 155 ? -39.399 26.644 6.488 1.00 31.03 155 GLN A O 1
ATOM 1281 N N . SER A 1 156 ? -39.790 24.838 5.214 1.00 34.69 156 SER A N 1
ATOM 1282 C CA . SER A 1 156 ? -38.438 24.565 4.730 1.00 34.69 156 SER A CA 1
ATOM 1283 C C . SER A 1 156 ? -38.292 24.955 3.251 1.00 34.69 156 SER A C 1
ATOM 1285 O O . SER A 1 156 ? -39.236 24.758 2.483 1.00 34.69 156 SER A O 1
ATOM 1287 N N . LYS A 1 157 ? -37.113 25.477 2.850 1.00 36.47 157 LYS A N 1
ATOM 1288 C CA . LYS A 1 157 ? -36.412 25.290 1.546 1.00 36.47 157 LYS A CA 1
ATOM 1289 C C . LYS A 1 157 ? -35.064 26.074 1.492 1.00 36.47 157 LYS A C 1
ATOM 1291 O O . LYS A 1 157 ? -34.852 26.905 2.368 1.00 36.47 157 LYS A O 1
ATOM 1296 N N . PRO A 1 158 ? -34.131 25.769 0.553 1.00 44.09 158 PRO A N 1
ATOM 1297 C CA . PRO A 1 158 ? -32.697 25.618 0.848 1.00 44.09 158 PRO A CA 1
ATOM 1298 C C . PRO A 1 158 ? -31.773 26.675 0.204 1.00 44.09 158 PRO A C 1
ATOM 1300 O O . PRO A 1 158 ? -32.096 27.235 -0.841 1.00 44.09 158 PRO A O 1
ATOM 1303 N N . GLU A 1 159 ? -30.574 26.862 0.771 1.00 32.22 159 GLU A N 1
ATOM 1304 C CA . GLU A 1 159 ? -29.468 27.642 0.185 1.00 32.22 159 GLU A CA 1
ATOM 1305 C C . GLU A 1 159 ? -28.272 26.733 -0.160 1.00 32.22 159 GLU A C 1
ATOM 1307 O O . GLU A 1 159 ? -27.337 26.541 0.613 1.00 32.22 159 GLU A O 1
ATOM 1312 N N . GLU A 1 160 ? -28.299 26.169 -1.366 1.00 43.19 160 GLU A N 1
ATOM 1313 C CA . GLU A 1 160 ? -27.200 25.423 -1.989 1.00 43.19 160 GLU A CA 1
ATOM 1314 C C . GLU A 1 160 ? -26.415 26.378 -2.903 1.00 43.19 160 GLU A C 1
ATOM 1316 O O . GLU A 1 160 ? -26.691 26.484 -4.095 1.00 43.19 160 GLU A O 1
ATOM 1321 N N . SER A 1 161 ? -25.479 27.166 -2.367 1.00 37.72 161 SER A N 1
ATOM 1322 C CA . SER A 1 161 ? -24.581 27.986 -3.217 1.00 37.72 161 SER A CA 1
ATOM 1323 C C . SER A 1 161 ? -23.257 28.407 -2.570 1.00 37.72 161 SER A C 1
ATOM 1325 O O . SER A 1 161 ? -22.367 28.862 -3.284 1.00 37.72 161 SER A O 1
ATOM 1327 N N . GLN A 1 162 ? -23.076 28.259 -1.252 1.00 38.97 162 GLN A N 1
ATOM 1328 C CA . GLN A 1 162 ? -21.869 28.750 -0.560 1.00 38.97 162 GLN A CA 1
ATOM 1329 C C . GLN A 1 162 ? -20.867 27.652 -0.156 1.00 38.97 162 GLN A C 1
ATOM 1331 O O . GLN A 1 162 ? -19.725 27.961 0.183 1.00 38.97 162 GLN A O 1
ATOM 1336 N N . THR A 1 163 ? -21.239 26.374 -0.265 1.00 36.91 163 THR A N 1
ATOM 1337 C CA . THR A 1 163 ? -20.466 25.237 0.271 1.00 36.91 163 THR A CA 1
ATOM 1338 C C . THR A 1 163 ? -19.157 24.967 -0.489 1.00 36.91 163 THR A C 1
ATOM 1340 O O . THR A 1 163 ? -18.118 24.721 0.120 1.00 36.91 163 THR A O 1
ATOM 1343 N N . ARG A 1 164 ? -19.132 25.156 -1.816 1.00 41.44 164 ARG A N 1
ATOM 1344 C CA . ARG A 1 164 ? -17.978 24.763 -2.656 1.00 41.44 164 ARG A CA 1
ATOM 1345 C C . ARG A 1 164 ? -16.709 25.609 -2.512 1.00 41.44 164 ARG A C 1
ATOM 1347 O O . ARG A 1 164 ? -15.640 25.153 -2.902 1.00 41.44 164 ARG A O 1
ATOM 1354 N N . GLN A 1 165 ? -16.791 26.839 -2.001 1.00 38.03 165 GLN A N 1
ATOM 1355 C CA . GLN A 1 165 ? -15.593 27.676 -1.792 1.00 38.03 165 GLN A CA 1
ATOM 1356 C C . GLN A 1 165 ? -15.006 27.543 -0.381 1.00 38.03 165 GLN A C 1
ATOM 1358 O O . GLN A 1 165 ? -13.848 27.905 -0.171 1.00 38.03 165 GLN A O 1
ATOM 1363 N N . GLN A 1 166 ? -15.772 27.007 0.574 1.00 42.62 166 GLN A N 1
ATOM 1364 C CA . GLN A 1 166 ? -15.284 26.716 1.923 1.00 42.62 166 GLN A CA 1
ATOM 1365 C C . GLN A 1 166 ? -14.617 25.335 1.995 1.00 42.62 166 GLN A C 1
ATOM 1367 O O . GLN A 1 166 ? -13.593 25.209 2.663 1.00 42.62 166 GLN A O 1
ATOM 1372 N N . GLU A 1 167 ? -15.109 24.356 1.227 1.00 42.44 167 GLU A N 1
ATOM 1373 C CA . GLU A 1 167 ? -14.546 22.997 1.130 1.00 42.44 167 GLU A CA 1
ATOM 1374 C C . GLU A 1 167 ? -13.094 22.998 0.618 1.00 42.44 167 GLU A C 1
ATOM 1376 O O . GLU A 1 167 ? -12.206 22.499 1.300 1.00 42.44 167 GLU A O 1
ATOM 1381 N N . ALA A 1 168 ? -12.791 23.701 -0.480 1.00 41.03 168 ALA A N 1
ATOM 1382 C CA . ALA A 1 168 ? -11.431 23.730 -1.045 1.00 41.03 168 ALA A CA 1
ATOM 1383 C C . ALA A 1 168 ? -10.376 24.404 -0.135 1.00 41.03 168 ALA A C 1
ATOM 1385 O O . ALA A 1 168 ? -9.175 24.169 -0.271 1.00 41.03 168 ALA A O 1
ATOM 1386 N N . ARG A 1 169 ? -10.801 25.272 0.797 1.00 36.84 169 ARG A N 1
ATOM 1387 C CA . ARG A 1 169 ? -9.912 25.940 1.767 1.00 36.84 169 ARG A CA 1
ATOM 1388 C C . ARG A 1 169 ? -9.800 25.162 3.083 1.00 36.84 169 ARG A C 1
ATOM 1390 O O . ARG A 1 169 ? -8.824 25.356 3.811 1.00 36.84 169 ARG A O 1
ATOM 1397 N N . ALA A 1 170 ? -10.783 24.312 3.385 1.00 42.09 170 ALA A N 1
ATOM 1398 C CA . ALA A 1 170 ? -10.730 23.336 4.465 1.00 42.09 170 ALA A CA 1
ATOM 1399 C C . ALA A 1 170 ? -9.809 22.164 4.091 1.00 42.09 170 ALA A C 1
ATOM 1401 O O . ALA A 1 170 ? -8.940 21.836 4.888 1.00 42.09 170 ALA A O 1
ATOM 1402 N N . GLU A 1 171 ? -9.877 21.667 2.852 1.00 40.44 171 GLU A N 1
ATOM 1403 C CA . GLU A 1 171 ? -9.004 20.599 2.332 1.00 40.44 171 GLU A CA 1
ATOM 1404 C C . GLU A 1 171 ? -7.512 20.971 2.410 1.00 40.44 171 GLU A C 1
ATOM 1406 O O . GLU A 1 171 ? -6.689 20.186 2.872 1.00 40.44 171 GLU A O 1
ATOM 1411 N N . GLN A 1 172 ? -7.148 22.212 2.061 1.00 36.56 172 GLN A N 1
ATOM 1412 C CA . GLN A 1 172 ? -5.756 22.682 2.164 1.00 36.56 172 GLN A CA 1
ATOM 1413 C C . GLN A 1 172 ? -5.273 22.840 3.617 1.00 36.56 172 GLN A C 1
ATOM 1415 O O . GLN A 1 172 ? -4.092 22.647 3.907 1.00 36.56 172 GLN A O 1
ATOM 1420 N N . LYS A 1 173 ? -6.175 23.191 4.544 1.00 37.75 173 LYS A N 1
ATOM 1421 C CA . LYS A 1 173 ? -5.862 23.280 5.979 1.00 37.75 173 LYS A CA 1
ATOM 1422 C C . LYS A 1 173 ? -5.807 21.905 6.641 1.00 37.75 173 LYS A C 1
ATOM 1424 O O . LYS A 1 173 ? -5.002 21.721 7.550 1.00 37.75 173 LYS A O 1
ATOM 1429 N N . GLU A 1 174 ? -6.623 20.958 6.190 1.00 37.78 174 GLU A N 1
ATOM 1430 C CA . GLU A 1 174 ? -6.545 19.557 6.596 1.00 37.78 174 GLU A CA 1
ATOM 1431 C C . GLU A 1 174 ? -5.246 18.921 6.104 1.00 37.78 174 GLU A C 1
ATOM 1433 O O . GLU A 1 174 ? -4.584 18.264 6.900 1.00 37.78 174 GLU A O 1
ATOM 1438 N N . GLU A 1 175 ? -4.787 19.184 4.875 1.00 40.97 175 GLU A N 1
ATOM 1439 C CA . GLU A 1 175 ? -3.486 18.688 4.392 1.00 40.97 175 GLU A CA 1
ATOM 1440 C C . GLU A 1 175 ? -2.296 19.200 5.235 1.00 40.97 175 GLU A C 1
ATOM 1442 O O . GLU A 1 175 ? -1.392 18.426 5.568 1.00 40.97 175 GLU A O 1
ATOM 1447 N N . GLU A 1 176 ? -2.291 20.475 5.648 1.00 38.41 176 GLU A N 1
ATOM 1448 C CA . GLU A 1 176 ? -1.257 21.019 6.549 1.00 38.41 176 GLU A CA 1
ATOM 1449 C C . GLU A 1 176 ? -1.362 20.473 7.982 1.00 38.41 176 GLU A C 1
ATOM 1451 O O . GLU A 1 176 ? -0.337 20.145 8.593 1.00 38.41 176 GLU A O 1
ATOM 1456 N N . LEU A 1 177 ? -2.580 20.321 8.513 1.00 36.56 177 LEU A N 1
ATOM 1457 C CA . LEU A 1 177 ? -2.815 19.763 9.849 1.00 36.56 177 LEU A CA 1
ATOM 1458 C C . LEU A 1 177 ? -2.400 18.284 9.914 1.00 36.56 177 LEU A C 1
ATOM 1460 O O . LEU A 1 177 ? -1.715 17.872 10.855 1.00 36.56 177 LEU A O 1
ATOM 1464 N N . THR A 1 178 ? -2.709 17.524 8.860 1.00 51.78 178 THR A N 1
ATOM 1465 C CA . THR A 1 178 ? -2.291 16.128 8.686 1.00 51.78 178 THR A CA 1
ATOM 1466 C C . THR A 1 178 ? -0.773 16.035 8.612 1.00 51.78 178 THR A C 1
ATOM 1468 O O . THR A 1 178 ? -0.181 15.126 9.184 1.00 51.78 178 THR A O 1
ATOM 1471 N N . ARG A 1 179 ? -0.094 17.006 7.987 1.00 48.19 179 ARG A N 1
ATOM 1472 C CA . ARG A 1 179 ? 1.372 17.031 7.920 1.00 48.19 179 ARG A CA 1
ATOM 1473 C C . ARG A 1 179 ? 2.018 17.209 9.291 1.00 48.19 179 ARG A C 1
ATOM 1475 O O . ARG A 1 179 ? 3.008 16.542 9.580 1.00 48.19 179 ARG A O 1
ATOM 1482 N N . GLN A 1 180 ? 1.471 18.070 10.145 1.00 45.53 180 GLN A N 1
ATOM 1483 C CA . GLN A 1 180 ? 2.028 18.295 11.480 1.00 45.53 180 GLN A CA 1
ATOM 1484 C C . GLN A 1 180 ? 1.711 17.143 12.443 1.00 45.53 180 GLN A C 1
ATOM 1486 O O . GLN A 1 180 ? 2.573 16.740 13.225 1.00 45.53 180 GLN A O 1
ATOM 1491 N N . GLN A 1 181 ? 0.523 16.542 12.328 1.00 50.25 181 GLN A N 1
ATOM 1492 C CA . GLN A 1 181 ? 0.191 15.296 13.023 1.00 50.25 181 GLN A CA 1
ATOM 1493 C C . GLN A 1 181 ? 1.070 14.132 12.545 1.00 50.25 181 GLN A C 1
ATOM 1495 O O . GLN A 1 181 ? 1.568 13.378 13.377 1.00 50.25 181 GLN A O 1
ATOM 1500 N N . MET A 1 182 ? 1.353 14.045 11.240 1.00 44.16 182 MET A N 1
ATOM 1501 C CA . MET A 1 182 ? 2.297 13.078 10.675 1.00 44.16 182 MET A CA 1
ATOM 1502 C C . MET A 1 182 ? 3.708 13.278 11.222 1.00 44.16 182 MET A C 1
ATOM 1504 O O . MET A 1 182 ? 4.342 12.292 11.564 1.00 44.16 182 MET A O 1
ATOM 1508 N N . VAL A 1 183 ? 4.205 14.513 11.357 1.00 52.88 183 VAL A N 1
ATOM 1509 C CA . VAL A 1 183 ? 5.535 14.781 11.943 1.00 52.88 183 VAL A CA 1
ATOM 1510 C C . VAL A 1 183 ? 5.599 14.362 13.415 1.00 52.88 183 VAL A C 1
ATOM 1512 O O . VAL A 1 183 ? 6.547 13.696 13.821 1.00 52.88 183 VAL A O 1
ATOM 1515 N N . ASN A 1 184 ? 4.571 14.671 14.204 1.00 57.47 184 ASN A N 1
ATOM 1516 C CA . ASN A 1 184 ? 4.535 14.275 15.614 1.00 57.47 184 ASN A CA 1
ATOM 1517 C C . ASN A 1 184 ? 4.419 12.750 15.779 1.00 57.47 184 ASN A C 1
ATOM 1519 O O . ASN A 1 184 ? 5.060 12.166 16.654 1.00 57.47 184 ASN A O 1
ATOM 1523 N N . LEU A 1 185 ? 3.628 12.095 14.923 1.00 49.09 185 LEU A N 1
ATOM 1524 C CA . LEU A 1 185 ? 3.508 10.638 14.884 1.00 49.09 185 LEU A CA 1
ATOM 1525 C C . LEU A 1 185 ? 4.825 9.983 14.441 1.00 49.09 185 LEU A C 1
ATOM 1527 O O . LEU A 1 185 ? 5.261 9.011 15.051 1.00 49.09 185 LEU A O 1
ATOM 1531 N N . LEU A 1 186 ? 5.496 10.560 13.443 1.00 47.31 186 LEU A N 1
ATOM 1532 C CA . LEU A 1 186 ? 6.819 10.158 12.964 1.00 47.31 186 LEU A CA 1
ATOM 1533 C C . LEU A 1 186 ? 7.884 10.202 14.059 1.00 47.31 186 LEU A C 1
ATOM 1535 O O . LEU A 1 186 ? 8.683 9.271 14.180 1.00 47.31 186 LEU A O 1
ATOM 1539 N N . ASP A 1 187 ? 7.895 11.263 14.862 1.00 54.06 187 ASP A N 1
ATOM 1540 C CA . ASP A 1 187 ? 8.837 11.398 15.972 1.00 54.06 187 ASP A CA 1
ATOM 1541 C C . ASP A 1 187 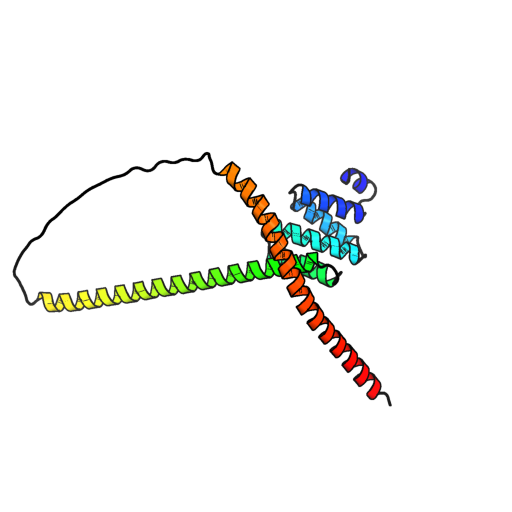? 8.523 10.398 17.095 1.00 54.06 187 ASP A C 1
ATOM 1543 O O . ASP A 1 187 ? 9.429 9.726 17.590 1.00 54.06 187 ASP A O 1
ATOM 1547 N N . ALA A 1 188 ? 7.242 10.187 17.417 1.00 56.75 188 ALA A N 1
ATOM 1548 C CA . ALA A 1 188 ? 6.827 9.154 18.368 1.00 56.75 188 ALA A CA 1
ATOM 1549 C C . ALA A 1 188 ? 7.181 7.728 17.890 1.00 56.75 188 ALA A C 1
ATOM 1551 O O . ALA A 1 188 ? 7.522 6.857 18.696 1.00 56.75 188 ALA A O 1
ATOM 1552 N N . MET A 1 189 ? 7.135 7.483 16.577 1.00 48.66 189 MET A N 1
ATOM 1553 C CA . MET A 1 189 ? 7.494 6.201 15.967 1.00 48.66 189 MET A CA 1
ATOM 1554 C C . MET A 1 189 ? 8.991 5.956 15.930 1.00 48.66 189 MET A C 1
ATOM 1556 O O . MET A 1 189 ? 9.416 4.841 16.217 1.00 48.66 189 MET A O 1
ATOM 1560 N N . ARG A 1 190 ? 9.805 6.979 15.651 1.00 50.75 190 ARG A N 1
ATOM 1561 C CA . ARG A 1 190 ? 11.268 6.864 15.736 1.00 50.75 190 ARG A CA 1
ATOM 1562 C C . ARG A 1 190 ? 11.727 6.424 17.120 1.00 50.75 190 ARG A C 1
ATOM 1564 O O . ARG A 1 190 ? 12.674 5.646 17.215 1.00 50.75 190 ARG A O 1
ATOM 1571 N N . GLU A 1 191 ? 11.066 6.895 18.174 1.00 57.97 191 GLU A N 1
ATOM 1572 C CA . GLU A 1 191 ? 11.392 6.511 19.549 1.00 57.97 191 GLU A CA 1
ATOM 1573 C C . GLU A 1 191 ? 11.089 5.019 19.788 1.00 57.97 191 GLU A C 1
ATOM 1575 O O . GLU A 1 191 ? 11.981 4.263 20.181 1.00 57.97 191 GLU A O 1
ATOM 1580 N N . LYS A 1 192 ? 9.874 4.564 19.438 1.00 52.28 192 LYS A N 1
ATOM 1581 C CA . LYS A 1 192 ? 9.452 3.158 19.589 1.00 52.28 192 LYS A CA 1
ATOM 1582 C C . LYS A 1 192 ? 10.237 2.197 18.694 1.00 52.28 192 LYS A C 1
ATOM 1584 O O . LYS A 1 192 ? 10.640 1.122 19.133 1.00 52.28 192 LYS A O 1
ATOM 1589 N N . GLU A 1 193 ? 10.506 2.582 17.449 1.00 48.06 193 GLU A N 1
ATOM 1590 C CA . GLU A 1 193 ? 11.279 1.772 16.508 1.00 48.06 193 GLU A CA 1
ATOM 1591 C C . GLU A 1 193 ? 12.733 1.618 16.976 1.00 48.06 193 GLU A C 1
ATOM 1593 O O . GLU A 1 193 ? 13.303 0.529 16.917 1.00 48.06 193 GLU A O 1
ATOM 1598 N N . LYS A 1 194 ? 13.335 2.682 17.518 1.00 52.19 194 LYS A N 1
ATOM 1599 C CA . LYS A 1 194 ? 14.680 2.636 18.104 1.00 52.19 194 LYS A CA 1
ATOM 1600 C C . LYS A 1 194 ? 14.744 1.698 19.309 1.00 52.19 194 LYS A C 1
ATOM 1602 O O . LYS A 1 194 ? 15.781 1.068 19.526 1.00 52.19 194 LYS A O 1
ATOM 1607 N N . GLU A 1 195 ? 13.674 1.593 20.089 1.00 57.94 195 GLU A N 1
ATOM 1608 C CA . GLU A 1 195 ? 13.569 0.635 21.193 1.00 57.94 195 GLU A CA 1
ATOM 1609 C C . GLU A 1 195 ? 13.441 -0.807 20.691 1.00 57.94 195 GLU A C 1
ATOM 1611 O O . GLU A 1 195 ? 14.252 -1.650 21.085 1.00 57.94 195 GLU A O 1
ATOM 1616 N N . ALA A 1 196 ? 12.537 -1.069 19.745 1.00 46.09 196 ALA A N 1
ATOM 1617 C CA . ALA A 1 196 ? 12.371 -2.390 19.134 1.00 46.09 196 ALA A CA 1
ATOM 1618 C C . ALA A 1 196 ? 13.656 -2.867 18.425 1.00 46.09 196 ALA A C 1
ATOM 1620 O O . ALA A 1 196 ? 14.100 -4.005 18.592 1.00 46.09 196 ALA A O 1
ATOM 1621 N N . MET A 1 197 ? 14.332 -1.976 17.696 1.00 42.59 197 MET A N 1
ATOM 1622 C CA . MET A 1 197 ? 15.599 -2.263 17.017 1.00 42.59 197 MET A CA 1
ATOM 1623 C C . MET A 1 197 ? 16.720 -2.588 18.017 1.00 42.59 197 MET A C 1
ATOM 1625 O O . MET A 1 197 ? 17.499 -3.520 17.802 1.00 42.59 197 MET A O 1
ATOM 1629 N N . LYS A 1 198 ? 16.798 -1.866 19.147 1.00 53.84 198 LYS A N 1
ATOM 1630 C CA . LYS A 1 198 ? 17.738 -2.188 20.237 1.00 53.84 198 LYS A CA 1
ATOM 1631 C C . LYS A 1 198 ? 17.461 -3.570 20.823 1.00 53.84 198 LYS A C 1
ATOM 1633 O O . LYS A 1 198 ? 18.407 -4.279 21.163 1.00 53.84 198 LYS A O 1
ATOM 1638 N N . GLU A 1 199 ? 16.199 -3.958 20.948 1.00 50.69 199 GLU A N 1
ATOM 1639 C CA . GLU A 1 199 ? 15.808 -5.260 21.483 1.00 50.69 199 GLU A CA 1
ATOM 1640 C C . GLU A 1 199 ? 16.167 -6.410 20.530 1.00 50.69 199 GLU A C 1
ATOM 1642 O O . GLU A 1 199 ? 16.796 -7.384 20.950 1.00 50.69 199 GLU A O 1
ATOM 1647 N N . ILE A 1 200 ? 15.907 -6.249 19.230 1.00 46.56 200 ILE A N 1
ATOM 1648 C CA . ILE A 1 200 ? 16.309 -7.211 18.192 1.00 46.56 200 ILE A CA 1
ATOM 1649 C C . ILE A 1 200 ? 17.834 -7.369 18.147 1.00 46.56 200 ILE A C 1
ATOM 1651 O O . ILE A 1 200 ? 18.348 -8.490 18.079 1.00 46.56 200 ILE A O 1
ATOM 1655 N N . LEU A 1 201 ? 18.585 -6.264 18.223 1.00 49.59 201 LEU A N 1
ATOM 1656 C CA . LEU A 1 201 ? 20.049 -6.303 18.258 1.00 49.59 201 LEU A CA 1
ATOM 1657 C C . LEU A 1 201 ? 20.574 -7.000 19.523 1.00 49.59 201 LEU A C 1
ATOM 1659 O O . LEU A 1 201 ? 21.514 -7.788 19.429 1.00 49.59 201 LEU A O 1
ATOM 1663 N N . ARG A 1 202 ? 19.944 -6.785 20.688 1.00 57.91 202 ARG A N 1
ATOM 1664 C CA . ARG A 1 202 ? 20.269 -7.506 21.935 1.00 57.91 202 ARG A CA 1
ATOM 1665 C C . ARG A 1 202 ? 19.990 -9.001 21.818 1.00 57.91 202 ARG A C 1
ATOM 1667 O O . ARG A 1 202 ? 20.818 -9.802 22.249 1.00 57.91 202 ARG A O 1
ATOM 1674 N N . TYR A 1 203 ? 18.862 -9.380 21.220 1.00 45.12 203 TYR A N 1
ATOM 1675 C CA . TYR A 1 203 ? 18.507 -10.777 20.985 1.00 45.12 203 TYR A CA 1
ATOM 1676 C C . TYR A 1 203 ? 19.514 -11.464 20.050 1.00 45.12 203 TYR A C 1
ATOM 1678 O O . TYR A 1 203 ? 20.036 -12.532 20.376 1.00 45.12 203 TYR A O 1
ATOM 1686 N N . ARG A 1 204 ? 19.866 -10.816 18.931 1.00 45.75 204 ARG A N 1
ATOM 1687 C CA . ARG A 1 204 ? 20.871 -11.316 17.979 1.00 45.75 204 ARG A CA 1
ATOM 1688 C C . ARG A 1 204 ? 22.254 -11.440 18.622 1.00 45.75 204 ARG A C 1
ATOM 1690 O O . ARG A 1 204 ? 22.926 -12.449 18.422 1.00 45.75 204 ARG A O 1
ATOM 1697 N N . TYR A 1 205 ? 22.653 -10.456 19.429 1.00 43.44 205 TYR A N 1
ATOM 1698 C CA . TYR A 1 205 ? 23.923 -10.488 20.151 1.00 43.44 205 TYR A CA 1
ATOM 1699 C C . TYR A 1 205 ? 23.964 -11.650 21.149 1.00 43.44 205 TYR A C 1
ATOM 1701 O O . TYR A 1 205 ? 24.871 -12.471 21.058 1.00 43.44 205 TYR A O 1
ATOM 1709 N N . ARG A 1 206 ? 22.942 -11.793 22.008 1.00 48.97 206 ARG A N 1
ATOM 1710 C CA . ARG A 1 206 ? 22.828 -12.879 23.001 1.00 48.97 206 ARG A CA 1
ATOM 1711 C C . ARG A 1 206 ? 22.823 -14.268 22.353 1.00 48.97 206 ARG A C 1
ATOM 1713 O O . ARG A 1 206 ? 23.453 -15.180 22.877 1.00 48.97 206 ARG A O 1
ATOM 1720 N N . LYS A 1 207 ? 22.151 -14.436 21.210 1.00 43.03 207 LYS A N 1
ATOM 1721 C CA . LYS A 1 207 ? 22.159 -15.704 20.467 1.00 43.03 207 LYS A CA 1
ATOM 1722 C C . LYS A 1 207 ? 23.558 -16.037 19.928 1.00 43.03 207 LYS A C 1
ATOM 1724 O O . LYS A 1 207 ? 24.005 -17.168 20.078 1.00 43.03 207 LYS A O 1
ATOM 1729 N N . SER A 1 208 ? 24.279 -15.040 19.407 1.00 42.25 208 SER A N 1
ATOM 1730 C CA . SER A 1 208 ? 25.651 -15.224 18.910 1.00 42.25 208 SER A CA 1
ATOM 1731 C C . SER A 1 208 ? 26.677 -15.538 20.009 1.00 42.25 208 SER A C 1
ATOM 1733 O O . SER A 1 208 ? 27.667 -16.208 19.731 1.00 42.25 208 SER A O 1
ATOM 1735 N N . THR A 1 209 ? 26.463 -15.078 21.250 1.00 54.00 209 THR A N 1
ATOM 1736 C CA . THR A 1 209 ? 27.329 -15.415 22.394 1.00 54.00 209 THR A CA 1
ATOM 1737 C C . THR A 1 209 ? 27.091 -16.844 22.878 1.00 54.00 209 THR A C 1
ATOM 1739 O O . THR A 1 209 ? 28.051 -17.556 23.141 1.00 54.00 209 THR A O 1
ATOM 1742 N N . ILE A 1 210 ? 25.829 -17.289 22.919 1.00 56.78 210 ILE A N 1
ATOM 1743 C CA . ILE A 1 210 ? 25.453 -18.650 23.340 1.00 56.78 210 ILE A CA 1
ATOM 1744 C C . ILE A 1 210 ? 25.921 -19.710 22.331 1.00 56.78 210 ILE A C 1
ATOM 1746 O O . ILE A 1 210 ? 26.328 -20.795 22.735 1.00 56.78 210 ILE A O 1
ATOM 1750 N N . GLU A 1 211 ? 25.880 -19.415 21.028 1.00 51.06 211 GLU A N 1
ATOM 1751 C CA . GLU A 1 211 ? 26.431 -20.309 19.995 1.00 51.06 211 GLU A CA 1
ATOM 1752 C C . GLU A 1 211 ? 27.957 -20.443 20.128 1.00 51.06 211 GLU A C 1
ATOM 1754 O O . GLU A 1 211 ? 28.487 -21.541 20.016 1.00 51.06 211 GLU A O 1
ATOM 1759 N N . ARG A 1 212 ? 28.663 -19.360 20.480 1.00 49.69 212 ARG A N 1
ATOM 1760 C CA . ARG A 1 212 ? 30.127 -19.358 20.636 1.00 49.69 212 ARG A CA 1
ATOM 1761 C C . ARG A 1 212 ? 30.617 -20.037 21.925 1.00 49.69 212 ARG A C 1
ATOM 1763 O O . ARG A 1 212 ? 31.757 -20.482 21.979 1.00 49.69 212 ARG A O 1
ATOM 1770 N N . GLU A 1 213 ? 29.771 -20.122 22.952 1.00 53.94 213 GLU A N 1
ATOM 1771 C CA . GLU A 1 213 ? 30.060 -20.808 24.223 1.00 53.94 213 GLU A CA 1
ATOM 1772 C C . GLU A 1 213 ? 29.782 -22.321 24.193 1.00 53.94 213 GLU A C 1
ATOM 1774 O O . GLU A 1 213 ? 30.116 -23.001 25.157 1.00 53.94 213 GLU A O 1
ATOM 1779 N N . LYS A 1 214 ? 29.176 -22.863 23.129 1.00 52.44 214 LYS A N 1
ATOM 1780 C CA . LYS A 1 214 ? 28.898 -24.307 22.994 1.00 52.44 214 LYS A CA 1
ATOM 1781 C C . LYS A 1 214 ? 29.935 -25.084 22.176 1.00 52.44 214 LYS A C 1
ATOM 1783 O O . LYS A 1 214 ? 29.870 -26.308 22.165 1.00 52.44 214 LYS A O 1
ATOM 1788 N N . ASP A 1 215 ? 30.867 -24.384 21.534 1.00 49.50 215 ASP A N 1
ATOM 1789 C CA . ASP A 1 215 ? 31.870 -24.956 20.624 1.00 49.50 215 ASP A CA 1
ATOM 1790 C C . ASP A 1 215 ? 33.277 -25.101 21.259 1.00 49.50 215 ASP A C 1
ATOM 1792 O O . ASP A 1 215 ? 34.280 -25.103 20.543 1.00 49.50 215 ASP A O 1
ATOM 1796 N N . TRP A 1 216 ? 33.380 -25.234 22.590 1.00 54.53 216 TRP A N 1
ATOM 1797 C CA . TRP A 1 216 ? 34.631 -25.563 23.297 1.00 54.53 216 TRP A CA 1
ATOM 1798 C C . TRP A 1 216 ? 34.494 -26.791 24.198 1.00 54.53 216 TRP A C 1
ATOM 1800 O O . TRP A 1 216 ? 33.389 -27.023 24.738 1.00 54.53 216 TRP A O 1
#

Nearest PDB structures (foldseek):
  6xt9-assembly1_H  TM=8.423E-01  e=4.203E-03  Homo sapiens
  7dkh-assembly2_E  TM=8.617E-01  e=2.076E-02  Saccharomyces cerevisiae S288C
  2dba-assembly1_A  TM=9.193E-01  e=3.053E-02  Homo sapiens
  6af0-assembly1_A  TM=9.129E-01  e=6.600E-02  Thermothelomyces thermophilus ATCC 42464
  4r7s-assembly1_A  TM=8.727E-01  e=1.084E-01  Parabacteroides merdae ATCC 43184